Protein AF-A0A2V9ML84-F1 (afdb_monomer_lite)

Radius of gyration: 33.61 Å; chains: 1; bounding box: 81×64×112 Å

Structure (mmCIF, N/CA/C/O backbone):
data_AF-A0A2V9ML84-F1
#
_entry.id   AF-A0A2V9ML84-F1
#
loop_
_atom_site.group_PDB
_atom_site.id
_atom_site.type_symbol
_atom_site.label_atom_id
_atom_site.label_alt_id
_atom_site.label_comp_id
_atom_site.label_asym_id
_atom_site.label_entity_id
_atom_site.label_seq_id
_atom_site.pdbx_PDB_ins_code
_atom_site.Cartn_x
_atom_site.Cartn_y
_atom_site.Cartn_z
_atom_site.occupancy
_atom_site.B_iso_or_equiv
_atom_site.auth_seq_id
_atom_site.auth_comp_id
_atom_site.auth_asym_id
_atom_site.auth_atom_id
_atom_site.pdbx_PDB_model_num
ATOM 1 N N . THR A 1 1 ? -11.517 -6.283 -28.301 1.00 30.34 1 THR A N 1
ATOM 2 C CA . THR A 1 1 ? -10.298 -6.257 -29.131 1.00 30.34 1 THR A CA 1
ATOM 3 C C . THR A 1 1 ? -9.675 -4.890 -28.953 1.00 30.34 1 THR A C 1
ATOM 5 O O . THR A 1 1 ? -10.214 -3.922 -29.475 1.00 30.34 1 THR A O 1
ATOM 8 N N . TYR A 1 2 ? -8.682 -4.777 -28.068 1.00 29.80 2 TYR A N 1
ATOM 9 C CA . TYR A 1 2 ? -8.034 -3.501 -27.743 1.00 29.80 2 TYR A CA 1
ATOM 10 C C . TYR A 1 2 ? -7.167 -3.037 -28.924 1.00 29.80 2 TYR A C 1
ATOM 12 O O . TYR A 1 2 ? -6.628 -3.889 -29.634 1.00 29.80 2 TYR A O 1
ATOM 20 N N . PRO A 1 3 ? -7.033 -1.723 -29.178 1.00 35.72 3 PRO A N 1
ATOM 21 C CA . PRO A 1 3 ? -6.070 -1.245 -30.157 1.00 35.72 3 PRO A CA 1
ATOM 22 C C . PRO A 1 3 ? -4.668 -1.616 -29.661 1.00 35.72 3 PRO A C 1
ATOM 24 O O . PRO A 1 3 ? -4.335 -1.372 -28.505 1.00 35.72 3 PRO A O 1
ATOM 27 N N . MET A 1 4 ? -3.886 -2.261 -30.526 1.00 38.97 4 MET A N 1
ATOM 28 C CA . MET A 1 4 ? -2.551 -2.760 -30.205 1.00 38.97 4 MET A CA 1
ATOM 29 C C . MET A 1 4 ? -1.671 -1.642 -29.625 1.00 38.97 4 MET A C 1
ATOM 31 O O . MET A 1 4 ? -1.635 -0.532 -30.165 1.00 38.97 4 MET A O 1
ATOM 35 N N . PHE A 1 5 ? -0.955 -1.957 -28.541 1.00 45.69 5 PHE A N 1
ATOM 36 C CA . PHE A 1 5 ? -0.001 -1.083 -27.838 1.00 45.69 5 PHE A CA 1
ATOM 37 C C . PHE A 1 5 ? 1.077 -0.470 -28.758 1.00 45.69 5 PHE A C 1
ATOM 39 O O . PHE A 1 5 ? 1.697 0.534 -28.405 1.00 45.69 5 PHE A O 1
ATOM 46 N N . GLU A 1 6 ? 1.239 -1.011 -29.969 1.00 38.91 6 GLU A N 1
ATOM 47 C CA . GLU A 1 6 ? 2.136 -0.548 -31.035 1.00 38.91 6 GLU A CA 1
ATOM 48 C C . GLU A 1 6 ? 1.935 0.918 -31.472 1.00 38.91 6 GLU A C 1
ATOM 50 O O . GLU A 1 6 ? 2.795 1.477 -32.147 1.00 38.91 6 GLU A O 1
ATOM 55 N N . ARG A 1 7 ? 0.832 1.585 -31.099 1.00 42.84 7 ARG A N 1
ATOM 56 C CA . ARG A 1 7 ? 0.545 2.971 -31.528 1.00 42.84 7 ARG A CA 1
ATOM 57 C C . ARG A 1 7 ? 1.028 4.079 -30.588 1.00 42.84 7 ARG A C 1
ATOM 59 O O . ARG A 1 7 ? 0.815 5.246 -30.904 1.00 42.84 7 ARG A O 1
ATOM 66 N N . PHE A 1 8 ? 1.663 3.745 -29.466 1.00 48.00 8 PHE A N 1
ATOM 67 C CA . PHE A 1 8 ? 2.042 4.734 -28.445 1.00 48.00 8 PHE A CA 1
ATOM 68 C C . PHE A 1 8 ? 3.547 4.973 -28.306 1.00 48.00 8 PHE A C 1
ATOM 70 O O . PHE A 1 8 ? 3.962 5.697 -27.407 1.00 48.00 8 PHE A O 1
ATOM 77 N N . ALA A 1 9 ? 4.379 4.409 -29.184 1.00 47.16 9 ALA A N 1
ATOM 78 C CA . ALA A 1 9 ? 5.765 4.856 -29.284 1.00 47.16 9 ALA A CA 1
ATOM 79 C C . ALA A 1 9 ? 5.762 6.311 -29.794 1.00 47.16 9 ALA A C 1
ATOM 81 O O . ALA A 1 9 ? 5.221 6.564 -30.876 1.00 47.16 9 ALA A O 1
ATOM 82 N N . PRO A 1 10 ? 6.300 7.292 -29.049 1.00 49.97 10 PRO A N 1
ATOM 83 C CA . PRO A 1 10 ? 6.310 8.660 -29.532 1.00 49.97 10 PRO A CA 1
ATOM 84 C C . PRO A 1 10 ? 7.158 8.761 -30.800 1.00 49.97 10 PRO A C 1
ATOM 86 O O . PRO A 1 10 ? 8.192 8.116 -30.955 1.00 49.97 10 PRO A O 1
ATOM 89 N N . VAL A 1 11 ? 6.733 9.652 -31.692 1.00 49.91 11 VAL A N 1
ATOM 90 C CA . VAL A 1 11 ? 7.352 9.959 -32.994 1.00 49.91 11 VAL A CA 1
ATOM 91 C C . VAL A 1 11 ? 8.789 10.520 -32.853 1.00 49.91 11 VAL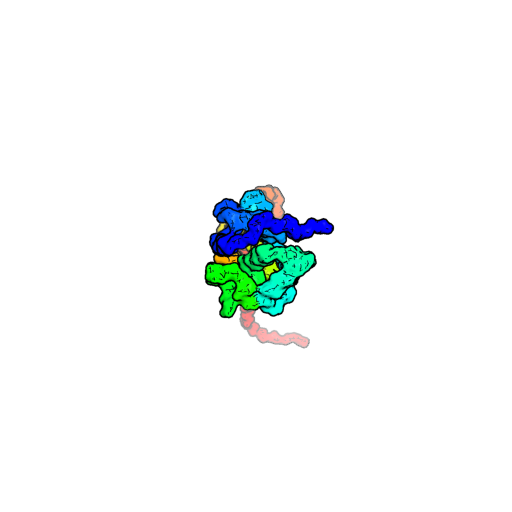 A C 1
ATOM 93 O O . VAL A 1 11 ? 9.468 10.775 -33.842 1.00 49.91 11 VAL A O 1
ATOM 96 N N . HIS A 1 12 ? 9.283 10.703 -31.624 1.00 49.03 12 HIS A N 1
ATOM 97 C CA . HIS A 1 12 ? 10.491 11.459 -31.278 1.00 49.03 12 HIS A CA 1
ATOM 98 C C . HIS A 1 12 ? 11.773 10.625 -31.109 1.00 49.03 12 HIS A C 1
ATOM 100 O O . HIS A 1 12 ? 12.813 11.187 -30.767 1.00 49.03 12 HIS A O 1
ATOM 106 N N . GLY A 1 13 ? 11.739 9.319 -31.386 1.00 63.47 13 GLY A N 1
ATOM 107 C CA . GLY A 1 13 ? 12.895 8.443 -31.170 1.00 63.47 13 GLY A CA 1
ATOM 108 C C . GLY A 1 13 ? 13.114 8.104 -29.687 1.00 63.47 13 GLY A C 1
ATOM 109 O O . GLY A 1 13 ? 12.258 8.420 -28.858 1.00 63.47 13 GLY A O 1
ATOM 110 N N . PRO A 1 14 ? 14.222 7.419 -29.348 1.00 78.00 14 PRO A N 1
ATOM 111 C CA . PRO A 1 14 ? 14.455 6.932 -27.994 1.00 78.00 14 PRO A CA 1
ATOM 112 C C . PRO A 1 14 ? 14.643 8.081 -26.999 1.00 78.00 14 PRO A C 1
ATOM 114 O O . PRO A 1 14 ? 15.299 9.081 -27.308 1.00 78.00 14 PRO A O 1
ATOM 117 N N . LEU A 1 15 ? 14.115 7.924 -25.786 1.00 84.44 15 LEU A N 1
ATOM 118 C CA . LEU A 1 15 ? 14.289 8.900 -24.714 1.00 84.44 15 LEU A CA 1
ATOM 119 C C . LEU A 1 15 ? 15.776 9.090 -24.371 1.00 84.44 15 LEU A C 1
ATOM 121 O O . LEU A 1 15 ? 16.531 8.116 -24.245 1.00 84.44 15 LEU A O 1
ATOM 125 N N . PRO A 1 16 ? 16.224 10.342 -24.164 1.00 87.56 16 PRO A N 1
ATOM 126 C CA . PRO A 1 16 ? 17.583 10.601 -23.723 1.00 87.56 16 PRO A CA 1
ATOM 127 C C . PRO A 1 16 ? 17.781 10.113 -22.284 1.00 87.56 16 PRO A C 1
ATOM 129 O O . PRO A 1 16 ? 16.860 10.126 -21.470 1.00 87.56 16 PRO A O 1
ATOM 132 N N . ARG A 1 17 ? 19.027 9.767 -21.930 1.00 86.25 17 ARG A N 1
ATOM 133 C CA . ARG A 1 17 ? 19.391 9.318 -20.568 1.00 86.25 17 ARG A CA 1
ATOM 134 C C . ARG A 1 17 ? 18.948 10.287 -19.471 1.00 86.25 17 ARG A C 1
ATOM 136 O O . ARG A 1 17 ? 18.575 9.861 -18.386 1.00 86.25 17 ARG A O 1
ATOM 143 N N . GLU A 1 18 ? 18.984 11.578 -19.778 1.00 87.38 18 GLU A N 1
ATOM 144 C CA . GLU A 1 18 ? 18.578 12.639 -18.862 1.00 87.38 18 GLU A CA 1
ATOM 145 C C . GLU A 1 18 ? 17.092 12.565 -18.486 1.00 87.38 18 GLU A C 1
ATOM 147 O O . GLU A 1 18 ? 16.742 12.852 -17.346 1.00 87.38 18 GLU A O 1
ATOM 152 N N . ALA A 1 19 ? 16.224 12.096 -19.389 1.00 89.06 19 ALA A N 1
ATOM 153 C CA . ALA A 1 19 ? 14.804 11.937 -19.092 1.00 89.06 19 ALA A CA 1
ATOM 154 C C . ALA A 1 19 ? 14.574 10.892 -17.987 1.00 89.06 19 ALA A C 1
ATOM 156 O O . ALA A 1 19 ? 13.802 11.129 -17.061 1.00 89.06 19 ALA A O 1
ATOM 157 N N . TYR A 1 20 ? 15.297 9.767 -18.039 1.00 89.56 20 TYR A N 1
ATOM 158 C CA . TYR A 1 20 ? 15.235 8.724 -17.011 1.00 89.56 20 TYR A CA 1
ATOM 159 C C . TYR A 1 20 ? 15.794 9.191 -15.668 1.00 89.56 20 TYR A C 1
ATOM 161 O O . TYR A 1 20 ? 15.218 8.882 -14.626 1.00 89.56 20 TYR A O 1
ATOM 169 N N . ARG A 1 21 ? 16.888 9.964 -15.688 1.00 88.25 21 ARG A N 1
ATOM 170 C CA . ARG A 1 21 ? 17.473 10.546 -14.475 1.00 88.25 21 ARG A CA 1
ATOM 171 C C . ARG A 1 21 ? 16.500 11.507 -13.798 1.00 88.25 21 ARG A C 1
ATOM 173 O O . ARG A 1 21 ? 16.210 11.321 -12.623 1.00 88.25 21 ARG A O 1
ATOM 180 N N . GLN A 1 22 ? 15.952 12.474 -14.539 1.00 88.75 22 GLN A N 1
ATOM 181 C CA . GLN A 1 22 ? 14.978 13.427 -13.995 1.00 88.75 22 GLN A CA 1
ATOM 182 C C . GLN A 1 22 ? 13.723 12.728 -13.480 1.00 88.75 22 GLN A C 1
ATOM 184 O O . GLN A 1 22 ? 13.190 13.113 -12.445 1.00 88.75 22 GLN A O 1
ATOM 189 N N . PHE A 1 23 ? 13.275 11.676 -14.167 1.00 90.19 23 PHE A N 1
ATOM 190 C CA . PHE A 1 23 ? 12.159 10.864 -13.702 1.00 90.19 23 PHE A CA 1
ATOM 191 C C . PHE A 1 23 ? 12.450 10.195 -12.355 1.00 90.19 23 PHE A C 1
ATOM 193 O O . PHE A 1 23 ? 11.644 10.315 -11.438 1.00 90.19 23 PHE A O 1
ATOM 200 N N . MET A 1 24 ? 13.607 9.545 -12.209 1.00 90.12 24 MET A N 1
ATOM 201 C CA . MET A 1 24 ? 14.005 8.900 -10.952 1.00 90.12 24 MET A CA 1
ATOM 202 C C . MET A 1 24 ? 14.222 9.898 -9.816 1.00 90.12 24 MET A C 1
ATOM 204 O O . MET A 1 24 ? 13.758 9.656 -8.703 1.00 90.12 24 MET A O 1
ATOM 208 N N . GLN A 1 25 ? 14.879 11.022 -10.100 1.00 87.75 25 GLN A N 1
ATOM 209 C CA . GLN A 1 25 ? 15.112 12.078 -9.122 1.00 87.75 25 GLN A CA 1
ATOM 210 C C . GLN A 1 25 ? 13.782 12.656 -8.621 1.00 87.75 25 GLN A C 1
ATOM 212 O O . GLN A 1 25 ? 13.511 12.653 -7.422 1.00 87.75 25 GLN A O 1
ATOM 217 N N . PHE A 1 26 ? 12.903 13.061 -9.541 1.00 87.00 26 PHE A N 1
ATOM 218 C CA . PHE A 1 26 ? 11.617 13.657 -9.188 1.00 87.00 26 PHE A CA 1
ATOM 219 C C . PHE A 1 26 ? 10.685 12.662 -8.479 1.00 87.00 26 PHE A C 1
ATOM 221 O O . PHE A 1 26 ? 9.942 13.039 -7.576 1.00 87.00 26 PHE A O 1
ATOM 228 N N . ALA A 1 27 ? 10.750 11.376 -8.841 1.00 83.75 27 ALA A N 1
ATOM 229 C CA . ALA A 1 27 ? 10.027 10.315 -8.145 1.00 83.75 27 ALA A CA 1
ATOM 230 C C . ALA A 1 27 ? 10.505 10.092 -6.702 1.00 83.75 27 ALA A C 1
ATOM 232 O O . ALA A 1 27 ? 9.706 9.703 -5.852 1.00 83.75 27 ALA A O 1
ATOM 233 N N . GLY A 1 28 ? 11.799 10.292 -6.434 1.00 70.69 28 GLY A N 1
ATOM 234 C CA . GLY A 1 28 ? 12.367 10.205 -5.088 1.00 70.69 28 GLY A CA 1
ATOM 235 C C . GLY A 1 28 ? 12.025 11.413 -4.213 1.00 70.69 28 GLY A C 1
ATOM 236 O O . GLY A 1 28 ? 11.926 11.277 -2.997 1.00 70.69 28 GLY A O 1
ATOM 237 N N . GLU A 1 29 ? 11.819 12.578 -4.831 1.00 67.06 29 GLU A N 1
ATOM 238 C CA . GLU A 1 29 ? 11.577 13.855 -4.150 1.00 67.06 29 GLU A CA 1
ATOM 239 C C . GLU A 1 29 ? 10.082 14.178 -3.949 1.00 67.06 29 GLU A C 1
ATOM 241 O O . GLU A 1 29 ? 9.749 14.985 -3.079 1.00 67.06 29 GLU A O 1
ATOM 246 N N . GLY A 1 30 ? 9.153 13.565 -4.699 1.00 64.56 30 GLY A N 1
ATOM 247 C CA . GLY A 1 30 ? 7.734 13.897 -4.549 1.00 64.56 30 GLY A CA 1
ATOM 248 C C . GLY A 1 30 ? 6.729 13.158 -5.437 1.00 64.56 30 GLY A C 1
ATOM 249 O O . GLY A 1 30 ? 6.944 12.053 -5.931 1.00 64.56 30 GLY A O 1
ATOM 250 N N . ASN A 1 31 ? 5.552 13.776 -5.592 1.00 69.44 31 ASN A N 1
ATOM 251 C CA . ASN A 1 31 ? 4.442 13.237 -6.376 1.00 69.44 31 ASN A CA 1
ATOM 252 C C . ASN A 1 31 ? 4.701 13.428 -7.881 1.00 69.44 31 ASN A C 1
ATOM 254 O O . ASN A 1 31 ? 4.630 14.551 -8.382 1.00 69.44 31 ASN A O 1
ATOM 258 N N . LEU A 1 32 ? 4.905 12.320 -8.607 1.00 74.81 32 LEU A N 1
ATOM 259 C CA . LEU A 1 32 ? 5.049 12.263 -10.074 1.00 74.81 32 LEU A CA 1
ATOM 260 C C . LEU A 1 32 ? 3.934 12.995 -10.851 1.00 74.81 32 LEU A C 1
ATOM 262 O O . LEU A 1 32 ? 4.108 13.320 -12.023 1.00 74.81 32 LEU A O 1
ATOM 266 N N . GLY A 1 33 ? 2.790 13.252 -10.211 1.00 68.00 33 GLY A N 1
ATOM 267 C CA . GLY A 1 33 ? 1.664 13.999 -10.762 1.00 68.00 33 GLY A CA 1
ATOM 268 C C . GLY A 1 33 ? 1.698 15.518 -10.623 1.00 68.00 33 GLY A C 1
ATOM 269 O O . GLY A 1 33 ? 0.713 16.149 -11.002 1.00 68.00 33 GLY A O 1
ATOM 270 N N . SER A 1 34 ? 2.756 16.099 -10.052 1.00 76.81 34 SER A N 1
ATOM 271 C CA . SER A 1 34 ? 2.825 17.538 -9.777 1.00 76.81 34 SER A CA 1
ATOM 272 C C . SER A 1 34 ? 2.851 18.391 -11.053 1.00 76.81 34 SER A C 1
ATOM 274 O O . SER A 1 34 ? 3.561 18.092 -12.014 1.00 76.81 34 SER A O 1
ATOM 276 N N . ALA A 1 35 ? 2.136 19.520 -11.034 1.00 72.50 35 ALA A N 1
ATOM 277 C CA . ALA A 1 35 ? 2.173 20.520 -12.105 1.00 72.50 35 ALA A CA 1
ATOM 278 C C . ALA A 1 35 ? 3.565 21.167 -12.273 1.00 72.50 35 ALA A C 1
ATOM 280 O O . ALA A 1 35 ? 3.906 21.633 -13.364 1.00 72.50 35 ALA A O 1
ATOM 281 N N . GLU A 1 36 ? 4.385 21.153 -11.219 1.00 81.62 36 GLU A N 1
ATOM 282 C CA . GLU A 1 36 ? 5.758 21.678 -11.202 1.00 81.62 36 GLU A CA 1
ATOM 283 C C . GLU A 1 36 ? 6.789 20.673 -11.738 1.00 81.62 36 GLU A C 1
ATOM 285 O O . GLU A 1 36 ? 7.979 20.972 -11.779 1.00 81.62 36 GLU A O 1
ATOM 290 N N . ALA A 1 37 ? 6.349 19.489 -12.179 1.00 83.31 37 ALA A N 1
ATOM 291 C CA . ALA A 1 37 ? 7.249 18.472 -12.698 1.00 83.31 37 ALA A CA 1
ATOM 292 C C . ALA A 1 37 ? 8.061 18.979 -13.913 1.00 83.31 37 ALA A C 1
ATOM 294 O O . ALA A 1 37 ? 7.515 19.719 -14.749 1.00 83.31 37 ALA A O 1
ATOM 295 N N . PRO A 1 38 ? 9.333 18.553 -14.050 1.00 86.19 38 PRO A N 1
ATOM 296 C CA . PRO A 1 38 ? 10.149 18.840 -15.225 1.00 86.19 38 PRO A CA 1
ATOM 297 C C . PRO A 1 38 ? 9.479 18.387 -16.527 1.00 86.19 38 PRO A C 1
ATOM 299 O O . PRO A 1 38 ? 8.700 17.429 -16.543 1.00 86.19 38 PRO A O 1
ATOM 302 N N . ASP A 1 39 ? 9.828 19.027 -17.644 1.00 86.56 39 ASP A N 1
ATOM 303 C CA . ASP A 1 39 ? 9.214 18.743 -18.949 1.00 86.56 39 ASP A CA 1
ATOM 304 C C . ASP A 1 39 ? 9.374 17.278 -19.372 1.00 86.56 39 ASP A C 1
ATOM 306 O O . ASP A 1 39 ? 8.428 16.680 -19.887 1.00 86.56 39 ASP A O 1
ATOM 310 N N . PHE A 1 40 ? 10.526 16.656 -19.090 1.00 87.88 40 PHE A N 1
ATOM 311 C CA . PHE A 1 40 ? 10.715 15.229 -19.360 1.00 87.88 40 PHE A CA 1
ATOM 312 C C . PHE A 1 40 ? 9.799 14.340 -18.522 1.00 87.88 40 PHE A C 1
ATOM 314 O O . PHE A 1 40 ? 9.297 13.345 -19.037 1.00 87.88 40 PHE A O 1
ATOM 321 N N . VAL A 1 41 ? 9.532 14.698 -17.265 1.00 88.62 41 VAL A N 1
ATOM 322 C CA . VAL A 1 41 ? 8.613 13.941 -16.405 1.00 88.62 41 VAL A CA 1
ATOM 323 C C . VAL A 1 41 ? 7.187 14.051 -16.942 1.00 88.62 41 VAL A C 1
ATOM 325 O O . VAL A 1 41 ? 6.514 13.036 -17.094 1.00 88.62 41 VAL A O 1
ATOM 328 N N . LYS A 1 42 ? 6.751 15.255 -17.334 1.00 86.19 42 LYS A N 1
ATOM 329 C CA . LYS A 1 42 ? 5.440 15.474 -17.972 1.00 86.19 42 LYS A CA 1
ATOM 330 C C . LYS A 1 42 ? 5.301 14.693 -19.279 1.00 86.19 42 LYS A C 1
ATOM 332 O O . LYS A 1 42 ? 4.284 14.035 -19.493 1.00 86.19 42 LYS A O 1
ATOM 337 N N . LEU A 1 43 ? 6.337 14.719 -20.120 1.00 87.06 43 LEU A N 1
ATOM 338 C CA . LEU A 1 43 ? 6.398 13.943 -21.357 1.00 87.06 43 LEU A CA 1
ATOM 339 C C . LEU A 1 43 ? 6.293 12.440 -21.076 1.00 87.06 43 LEU A C 1
ATOM 341 O O . LEU A 1 43 ? 5.520 11.755 -21.737 1.00 87.06 43 LEU A O 1
ATOM 345 N N . ILE A 1 44 ? 7.040 11.924 -20.097 1.00 89.38 44 ILE A N 1
ATOM 346 C CA . ILE A 1 44 ? 6.993 10.514 -19.693 1.00 89.38 44 ILE A CA 1
ATOM 347 C C . ILE A 1 44 ? 5.583 10.132 -19.222 1.00 89.38 44 ILE A C 1
ATOM 349 O O . ILE A 1 44 ? 5.042 9.113 -19.659 1.00 89.38 44 ILE A O 1
ATOM 353 N N . CYS A 1 45 ? 4.956 10.958 -18.384 1.00 87.75 45 CYS A N 1
ATOM 354 C CA . CYS A 1 45 ? 3.599 10.721 -17.899 1.00 87.75 45 CYS A CA 1
ATOM 355 C C . CYS A 1 45 ? 2.579 10.646 -19.049 1.00 87.75 45 CYS A C 1
ATOM 357 O O . CYS A 1 45 ? 1.823 9.678 -19.121 1.00 87.75 45 CYS A O 1
ATOM 359 N N . GLU A 1 46 ? 2.580 11.621 -19.964 1.00 85.88 46 GLU A N 1
ATOM 360 C CA . GLU A 1 46 ? 1.605 11.718 -21.065 1.00 85.88 46 GLU A CA 1
ATOM 361 C C . GLU A 1 46 ? 1.871 10.741 -22.217 1.00 85.88 46 GLU A C 1
ATOM 363 O O . GLU A 1 46 ? 0.940 10.120 -22.723 1.00 85.88 46 GLU A O 1
ATOM 368 N N . ALA A 1 47 ? 3.126 10.576 -22.637 1.00 84.19 47 ALA A N 1
ATOM 369 C CA . ALA A 1 47 ? 3.462 9.782 -23.819 1.00 84.19 47 ALA A CA 1
ATOM 370 C C . ALA A 1 47 ? 3.684 8.293 -23.517 1.00 84.19 47 ALA A C 1
ATOM 372 O O . ALA A 1 47 ? 3.592 7.478 -24.431 1.00 84.19 47 ALA A O 1
ATOM 373 N N . TYR A 1 48 ? 3.967 7.925 -22.262 1.00 87.56 48 TYR A N 1
ATOM 374 C CA . TYR A 1 48 ? 4.314 6.548 -21.904 1.00 87.56 48 TYR A CA 1
ATOM 375 C C . TYR A 1 48 ? 3.427 5.981 -20.799 1.00 87.56 48 TYR A C 1
ATOM 377 O O . TYR A 1 48 ? 2.739 4.987 -21.023 1.00 87.56 48 TYR A O 1
ATOM 385 N N . LEU A 1 49 ? 3.414 6.587 -19.609 1.00 89.25 49 LEU A N 1
ATOM 386 C CA . LEU A 1 49 ? 2.768 5.970 -18.442 1.00 89.25 49 LEU A CA 1
ATOM 387 C C . LEU A 1 49 ? 1.239 5.951 -18.544 1.00 89.25 49 LEU A C 1
ATOM 389 O O . LEU A 1 49 ? 0.616 4.965 -18.144 1.00 89.25 49 LEU A O 1
ATOM 393 N N . LEU A 1 50 ? 0.636 7.009 -19.096 1.00 86.69 50 LEU A N 1
ATOM 394 C CA . LEU A 1 50 ? -0.800 7.070 -19.366 1.00 86.69 50 LEU A CA 1
ATOM 395 C C . LEU A 1 50 ? -1.228 6.050 -20.434 1.00 86.69 50 LEU A C 1
ATOM 397 O O . LEU A 1 50 ? -2.109 5.242 -20.135 1.00 86.69 50 LEU A O 1
ATOM 401 N N . PRO A 1 51 ? -0.604 6.004 -21.629 1.00 84.75 51 PRO A N 1
ATOM 402 C CA . PRO A 1 51 ? -0.895 4.970 -22.617 1.00 84.75 51 PRO A CA 1
ATOM 403 C C . PRO A 1 51 ? -0.681 3.548 -22.113 1.00 84.75 51 PRO A C 1
ATOM 405 O O . PRO A 1 51 ? -1.450 2.655 -22.459 1.00 84.75 51 PRO A O 1
ATOM 408 N N . MET A 1 52 ? 0.334 3.340 -21.268 1.00 86.25 52 MET A N 1
ATOM 409 C CA . MET A 1 52 ? 0.584 2.038 -20.662 1.00 86.25 52 MET A CA 1
ATOM 410 C C . MET A 1 52 ? -0.400 1.670 -19.550 1.00 86.25 52 MET A C 1
ATOM 412 O O . MET A 1 52 ? -0.334 0.547 -19.075 1.00 86.25 52 MET A O 1
ATOM 416 N N . GLY A 1 53 ? -1.290 2.572 -19.120 1.00 86.00 53 GLY A N 1
ATOM 417 C CA . GLY A 1 53 ? -2.250 2.314 -18.040 1.00 86.00 53 GLY A CA 1
ATOM 418 C C . GLY A 1 53 ? -1.646 2.310 -16.629 1.00 86.00 53 GLY A C 1
ATOM 419 O O . GLY A 1 53 ? -2.328 1.964 -15.661 1.00 86.00 53 GLY A O 1
ATOM 420 N N . LEU A 1 54 ? -0.385 2.728 -16.487 1.00 87.19 54 LEU A N 1
ATOM 421 C CA . LEU A 1 54 ? 0.327 2.799 -15.205 1.00 87.19 54 LEU A CA 1
ATOM 422 C C . LEU A 1 54 ? -0.055 4.046 -14.396 1.00 87.19 54 LEU A C 1
ATOM 424 O O . LEU A 1 54 ? 0.085 4.069 -13.170 1.00 87.19 54 LEU A O 1
ATOM 428 N N . MET A 1 55 ? -0.585 5.067 -15.069 1.00 87.50 55 MET A N 1
ATOM 429 C CA . MET A 1 55 ? -1.129 6.277 -14.458 1.00 87.50 55 MET A CA 1
ATOM 430 C C . MET A 1 55 ? -2.537 6.574 -14.971 1.00 87.50 55 MET A C 1
ATOM 432 O O . MET A 1 55 ? -2.984 6.041 -15.984 1.00 87.50 55 MET A O 1
ATOM 436 N N . GLN A 1 56 ? -3.242 7.445 -14.256 1.00 85.88 56 GLN A N 1
ATOM 437 C CA . GLN A 1 56 ? -4.540 7.979 -14.647 1.00 85.88 56 GLN A CA 1
ATOM 438 C C . GLN A 1 56 ? -4.539 9.495 -14.496 1.00 85.88 56 GLN A C 1
ATOM 440 O O . GLN A 1 56 ? -4.067 10.032 -13.493 1.00 85.88 56 GLN A O 1
ATOM 445 N N . ARG A 1 57 ? -5.114 10.188 -15.479 1.00 82.56 57 ARG A N 1
ATOM 446 C CA . ARG A 1 57 ? -5.282 11.638 -15.428 1.00 82.56 57 ARG A CA 1
ATOM 447 C C . ARG A 1 57 ? -6.506 11.988 -14.586 1.00 82.56 57 ARG A C 1
ATOM 449 O O . ARG A 1 57 ? -7.609 11.520 -14.869 1.00 82.56 57 ARG A O 1
ATOM 456 N N . ARG A 1 58 ? -6.327 12.831 -13.569 1.00 80.00 58 ARG A N 1
ATOM 457 C CA . ARG A 1 58 ? -7.412 13.433 -12.783 1.00 80.00 58 ARG A CA 1
ATOM 458 C C . ARG A 1 58 ? -7.318 14.951 -12.872 1.00 80.00 58 ARG A C 1
ATOM 460 O O . ARG A 1 58 ? -6.681 15.604 -12.056 1.00 80.00 58 ARG A O 1
ATOM 467 N N . GLY A 1 59 ? -7.961 15.513 -13.894 1.00 77.88 59 GLY A N 1
ATOM 468 C CA . GLY A 1 59 ? -7.886 16.947 -14.173 1.00 77.88 59 GLY A CA 1
ATOM 469 C C . GLY A 1 59 ? -6.484 17.357 -14.628 1.00 77.88 59 GLY A C 1
ATOM 470 O O . GLY A 1 59 ? -6.031 16.922 -15.693 1.00 77.88 59 GLY A O 1
ATOM 471 N N . SER A 1 60 ? -5.828 18.206 -13.835 1.00 71.31 60 SER A N 1
ATOM 472 C CA . SER A 1 60 ? -4.456 18.687 -14.054 1.00 71.31 60 SER A CA 1
ATOM 473 C C . SER A 1 60 ? -3.376 17.808 -13.423 1.00 71.31 60 SER A C 1
ATOM 475 O O . SER A 1 60 ? -2.201 18.055 -13.663 1.00 71.31 60 SER A O 1
ATOM 477 N N . GLU A 1 61 ? -3.754 16.808 -12.625 1.00 74.44 61 GLU A N 1
ATOM 478 C CA . GLU A 1 61 ? -2.816 15.936 -11.918 1.00 74.44 61 GLU A CA 1
ATOM 479 C C . GLU A 1 61 ? -2.791 14.529 -12.522 1.00 74.44 61 GLU A C 1
ATOM 481 O O . GLU A 1 61 ? -3.793 14.031 -13.057 1.00 74.44 61 GLU A O 1
ATOM 486 N N . TYR A 1 62 ? -1.649 13.858 -12.382 1.00 80.31 62 TYR A N 1
ATOM 487 C CA . TYR A 1 62 ? -1.507 12.437 -12.696 1.00 80.31 62 TYR A CA 1
ATOM 488 C C . TYR A 1 62 ? -1.446 11.625 -11.409 1.00 80.31 62 TYR A C 1
ATOM 490 O O . TYR A 1 62 ? -0.664 11.912 -10.510 1.00 80.31 62 TYR A O 1
ATOM 498 N N . LEU A 1 63 ? -2.246 10.570 -11.323 1.00 81.12 63 LEU A N 1
ATOM 499 C CA . LEU A 1 63 ? -2.184 9.636 -10.207 1.00 81.12 63 LEU A CA 1
ATOM 500 C C . LEU A 1 63 ? -1.631 8.310 -10.697 1.00 81.12 63 LEU A C 1
ATOM 502 O O . LEU A 1 63 ? -2.118 7.757 -11.685 1.00 81.12 63 LEU A O 1
ATOM 506 N N . VAL A 1 64 ? -0.640 7.780 -9.984 1.00 80.44 64 VAL A N 1
ATOM 507 C CA . VAL A 1 64 ? -0.201 6.401 -10.199 1.00 80.44 64 VAL A CA 1
ATOM 508 C C . VAL A 1 64 ? -1.371 5.469 -9.909 1.00 80.44 64 VAL A C 1
ATOM 510 O O . VAL A 1 64 ? -2.136 5.676 -8.959 1.00 80.44 64 VAL A O 1
ATOM 513 N N . SER A 1 65 ? -1.542 4.453 -10.754 1.00 77.00 65 SER A N 1
ATOM 514 C CA . SER A 1 65 ? -2.610 3.482 -10.575 1.00 77.00 65 SER A CA 1
ATOM 515 C C . SER A 1 65 ? -2.482 2.822 -9.206 1.00 77.00 65 SER A C 1
ATOM 517 O O . SER A 1 65 ? -1.518 2.127 -8.908 1.00 77.00 65 SER A O 1
ATOM 519 N N . SER A 1 66 ? -3.500 2.989 -8.366 1.00 68.56 66 SER A N 1
ATOM 520 C CA . SER A 1 66 ? -3.542 2.327 -7.058 1.00 68.56 66 SER A CA 1
ATOM 521 C C . SER A 1 66 ? -3.729 0.812 -7.160 1.00 68.56 66 SER A C 1
ATOM 523 O O . SER A 1 66 ? -3.737 0.161 -6.119 1.00 68.56 66 SER A O 1
ATOM 525 N N . ARG A 1 67 ? -3.916 0.259 -8.375 1.00 74.62 67 ARG A N 1
ATOM 526 C CA . ARG A 1 67 ? -4.209 -1.153 -8.686 1.00 74.62 67 ARG A CA 1
ATOM 527 C C . ARG A 1 67 ? -3.198 -1.799 -9.636 1.00 74.62 67 ARG A C 1
ATOM 529 O O . ARG A 1 67 ? -3.585 -2.507 -10.562 1.00 74.62 67 ARG A O 1
ATOM 536 N N . LEU A 1 68 ? -1.908 -1.553 -9.412 1.00 79.00 68 LEU A N 1
ATOM 537 C CA . LEU A 1 68 ? -0.838 -2.159 -10.215 1.00 79.00 68 LEU A CA 1
ATOM 538 C C . LEU A 1 68 ? -0.805 -3.691 -10.130 1.00 79.00 68 LEU A C 1
ATOM 540 O O . LEU A 1 68 ? -0.480 -4.339 -11.111 1.00 79.00 68 LEU A O 1
ATOM 544 N N . ASP A 1 69 ? -1.240 -4.281 -9.018 1.00 75.00 69 ASP A N 1
ATOM 545 C CA . ASP A 1 69 ? -1.449 -5.730 -8.847 1.00 75.00 69 ASP A CA 1
ATOM 546 C C . ASP A 1 69 ? -2.429 -6.343 -9.861 1.00 75.00 69 ASP A C 1
ATOM 548 O O . ASP A 1 69 ? -2.362 -7.528 -10.182 1.00 75.00 69 ASP A O 1
ATOM 552 N N . GLN A 1 70 ? -3.365 -5.539 -10.361 1.00 81.56 70 GLN A N 1
ATOM 553 C CA . GLN A 1 70 ? -4.365 -5.962 -11.343 1.00 81.56 70 GLN A CA 1
ATOM 554 C C . GLN A 1 70 ? -3.960 -5.604 -12.773 1.00 81.56 70 GLN A C 1
ATOM 556 O O . GLN A 1 70 ? -4.702 -5.882 -13.711 1.00 81.56 70 GLN A O 1
ATOM 561 N N . HIS A 1 71 ? -2.811 -4.952 -12.941 1.00 86.50 71 HIS A N 1
ATOM 562 C CA . HIS A 1 71 ? -2.346 -4.496 -14.233 1.00 86.50 71 HIS A CA 1
ATOM 563 C C . HIS A 1 71 ? -1.774 -5.666 -15.035 1.00 86.50 71 HIS A C 1
ATOM 565 O O . HIS A 1 71 ? -0.920 -6.400 -14.542 1.00 86.50 71 HIS A O 1
ATOM 571 N N . GLU A 1 72 ? -2.192 -5.804 -16.291 1.00 85.94 72 GLU A N 1
ATOM 572 C CA . GLU A 1 72 ? -1.827 -6.933 -17.157 1.00 85.94 72 GLU A CA 1
ATOM 573 C C . GLU A 1 72 ? -0.306 -7.125 -17.264 1.00 85.94 72 GLU A C 1
ATOM 575 O O . GLU A 1 72 ? 0.203 -8.211 -16.999 1.00 85.94 72 GLU A O 1
ATOM 580 N N . LEU A 1 73 ? 0.437 -6.048 -17.553 1.00 85.94 73 LEU A N 1
ATOM 581 C CA . LEU A 1 73 ? 1.903 -6.101 -17.647 1.00 85.94 73 LEU A CA 1
ATOM 582 C C . LEU A 1 73 ? 2.576 -6.509 -16.329 1.00 85.94 73 LEU A C 1
ATOM 584 O O . LEU A 1 73 ? 3.648 -7.104 -16.343 1.00 85.94 73 LEU A O 1
ATOM 588 N N . VAL A 1 74 ? 1.960 -6.199 -15.186 1.00 84.62 74 VAL A N 1
ATOM 589 C CA . VAL A 1 74 ? 2.510 -6.555 -13.873 1.00 84.62 74 VAL A CA 1
ATOM 590 C C . VAL A 1 74 ? 2.230 -8.021 -13.578 1.00 84.62 74 VAL A C 1
ATOM 592 O O . VAL A 1 74 ? 3.152 -8.740 -13.212 1.00 84.62 74 VAL A O 1
ATOM 595 N N . GLN A 1 75 ? 1.002 -8.484 -13.826 1.00 85.69 75 GLN A N 1
ATOM 596 C CA . GLN A 1 75 ? 0.619 -9.892 -13.679 1.00 85.69 75 GLN A CA 1
ATOM 597 C C . GLN A 1 75 ? 1.427 -10.820 -14.586 1.00 85.69 75 GLN A C 1
ATOM 599 O O . GLN A 1 75 ? 1.718 -11.949 -14.204 1.00 85.69 75 GLN A O 1
ATOM 604 N N . LEU A 1 76 ? 1.817 -10.339 -15.765 1.00 85.56 76 LEU A N 1
ATOM 605 C CA . LEU A 1 76 ? 2.729 -11.048 -16.653 1.00 85.56 76 LEU A CA 1
ATOM 606 C C . LEU A 1 76 ? 4.137 -11.177 -16.058 1.00 85.56 76 LEU A C 1
ATOM 608 O O . LEU A 1 76 ? 4.778 -12.217 -16.197 1.00 85.56 76 LEU A O 1
ATOM 612 N N . LEU A 1 77 ? 4.636 -10.116 -15.421 1.00 86.62 77 LEU A N 1
ATOM 613 C CA . LEU A 1 77 ? 5.977 -10.099 -14.848 1.00 86.62 77 LEU A CA 1
ATOM 614 C C . LEU A 1 77 ? 6.075 -10.925 -13.567 1.00 86.62 77 LEU A C 1
ATOM 616 O O . LEU A 1 77 ? 7.115 -11.538 -13.348 1.00 86.62 77 LEU A O 1
ATOM 620 N N . THR A 1 78 ? 5.027 -10.972 -12.740 1.00 83.88 78 THR A N 1
ATOM 621 C CA . THR A 1 78 ? 5.070 -11.615 -11.415 1.00 83.88 78 THR A CA 1
ATOM 622 C C . THR A 1 78 ? 5.656 -13.036 -11.434 1.00 83.88 78 THR A C 1
ATOM 624 O O . THR A 1 78 ? 6.633 -13.253 -10.721 1.00 83.88 78 THR A O 1
ATOM 627 N N . PRO A 1 79 ? 5.194 -13.979 -12.285 1.00 86.62 79 PRO A N 1
ATOM 628 C CA . PRO A 1 79 ? 5.745 -15.338 -12.311 1.00 86.62 79 PRO A CA 1
ATOM 629 C C . PRO A 1 79 ? 7.208 -15.385 -12.763 1.00 86.62 79 PRO A C 1
ATOM 631 O O . PRO A 1 79 ? 7.961 -16.282 -12.400 1.00 86.62 79 PRO A O 1
ATOM 634 N N . LEU A 1 80 ? 7.619 -14.429 -13.599 1.00 88.88 80 LEU A N 1
ATOM 635 C CA . LEU A 1 80 ? 8.985 -14.339 -14.095 1.00 88.88 80 LEU A CA 1
ATOM 636 C C . LEU A 1 80 ? 9.913 -13.825 -12.979 1.00 88.88 80 LEU A C 1
ATOM 638 O O . LEU A 1 80 ? 11.020 -14.340 -12.824 1.00 88.88 80 LEU A O 1
ATOM 642 N N . LEU A 1 81 ? 9.443 -12.867 -12.172 1.00 87.94 81 LEU A N 1
ATOM 643 C CA . LEU A 1 81 ? 10.179 -12.277 -11.049 1.00 87.94 81 LEU A CA 1
ATOM 644 C C . LEU A 1 81 ? 10.509 -13.283 -9.938 1.00 87.94 81 LEU A C 1
ATOM 646 O O . LEU A 1 81 ? 11.569 -13.149 -9.328 1.00 87.94 81 LEU A O 1
ATOM 650 N N . ASP A 1 82 ? 9.689 -14.318 -9.731 1.00 85.00 82 ASP A N 1
ATOM 651 C CA . ASP A 1 82 ? 9.945 -15.396 -8.755 1.00 85.00 82 ASP A CA 1
ATOM 652 C C . ASP A 1 82 ? 11.266 -16.149 -9.012 1.00 85.00 82 ASP A C 1
ATOM 654 O O . ASP A 1 82 ? 11.817 -16.799 -8.124 1.00 85.00 82 ASP A O 1
ATOM 658 N N . HIS A 1 83 ? 11.804 -16.052 -10.230 1.00 90.44 83 HIS A N 1
ATOM 659 C CA . HIS A 1 83 ? 13.065 -16.677 -10.630 1.00 90.44 83 HIS A CA 1
ATOM 660 C C . HIS A 1 83 ? 14.261 -15.719 -10.639 1.00 90.44 83 HIS A C 1
ATOM 662 O O . HIS A 1 83 ? 15.314 -16.081 -11.163 1.00 90.44 83 HIS A O 1
ATOM 668 N N . HIS A 1 84 ? 14.102 -14.511 -10.093 1.00 91.00 84 HIS A N 1
ATOM 669 C CA . HIS A 1 84 ? 15.141 -13.477 -10.016 1.00 91.00 84 HIS A CA 1
ATOM 670 C C . HIS A 1 84 ? 15.860 -13.263 -11.366 1.00 91.00 84 HIS A C 1
ATOM 672 O O . HIS A 1 84 ? 17.069 -13.476 -11.492 1.00 91.00 84 HIS A O 1
ATOM 678 N N . PRO A 1 85 ? 15.113 -12.924 -12.430 1.00 94.56 85 PRO A N 1
ATOM 679 C CA . PRO A 1 85 ? 15.626 -12.883 -13.793 1.00 94.56 85 PRO A CA 1
ATOM 680 C C . PRO A 1 85 ? 16.676 -11.793 -13.981 1.00 94.56 85 PRO A C 1
ATOM 682 O O . PRO A 1 85 ? 16.620 -10.737 -13.352 1.00 94.56 85 PRO A O 1
ATOM 685 N N . SER A 1 86 ? 17.559 -11.975 -14.963 1.00 94.81 86 SER A N 1
ATOM 686 C CA . SER A 1 86 ? 18.349 -10.852 -15.459 1.00 94.81 86 SER A CA 1
ATOM 687 C C . SER A 1 86 ? 17.449 -9.833 -16.177 1.00 94.81 86 SER A C 1
ATOM 689 O O . SER A 1 86 ? 16.493 -10.229 -16.859 1.00 94.81 86 SER A O 1
ATOM 691 N N . PRO A 1 87 ? 17.765 -8.526 -16.111 1.00 94.12 87 PRO A N 1
ATOM 692 C CA . PRO A 1 87 ? 17.031 -7.493 -16.840 1.00 94.12 87 PRO A CA 1
ATOM 693 C C . PRO A 1 87 ? 16.890 -7.810 -18.332 1.00 94.12 87 PRO A C 1
ATOM 695 O O . PRO A 1 87 ? 15.816 -7.650 -18.900 1.00 94.12 87 PRO A O 1
ATOM 698 N N . ARG A 1 88 ? 17.936 -8.357 -18.964 1.00 94.44 88 ARG A N 1
ATOM 699 C CA . ARG A 1 88 ? 17.904 -8.754 -20.379 1.00 94.44 88 ARG A CA 1
ATOM 700 C C . ARG A 1 88 ? 16.767 -9.730 -20.696 1.00 94.44 88 ARG A C 1
ATOM 702 O O . ARG A 1 88 ? 16.059 -9.527 -21.677 1.00 94.44 88 ARG A O 1
ATOM 709 N N . ARG A 1 89 ? 16.560 -10.746 -19.854 1.00 93.50 89 ARG A N 1
ATOM 710 C CA . ARG A 1 89 ? 15.494 -11.741 -20.045 1.00 93.50 89 ARG A CA 1
ATOM 711 C C . ARG A 1 89 ? 14.105 -11.111 -19.937 1.00 93.50 89 ARG A C 1
ATOM 713 O O . ARG A 1 89 ? 13.202 -11.495 -20.672 1.00 93.50 89 ARG A O 1
ATOM 720 N N . VAL A 1 90 ? 13.946 -10.132 -19.047 1.00 92.94 90 VAL A N 1
ATOM 721 C CA . VAL A 1 90 ? 12.695 -9.372 -18.910 1.00 92.94 90 VAL A CA 1
ATOM 722 C C . VAL A 1 90 ? 12.423 -8.529 -20.154 1.00 92.94 90 VAL A C 1
ATOM 724 O O . VAL A 1 90 ? 11.305 -8.545 -20.664 1.00 92.94 90 VAL A O 1
ATOM 727 N N . TYR A 1 91 ? 13.445 -7.855 -20.688 1.00 93.38 91 TYR A N 1
ATOM 728 C CA . TYR A 1 91 ? 13.315 -7.089 -21.929 1.00 93.38 91 TYR A CA 1
ATOM 729 C C . TYR A 1 91 ? 12.947 -7.984 -23.114 1.00 93.38 91 TYR A C 1
ATOM 731 O O . TYR A 1 91 ? 12.021 -7.663 -23.848 1.00 93.38 91 TYR A O 1
ATOM 739 N N . GLU A 1 92 ? 13.624 -9.122 -23.280 1.00 92.44 92 GLU A N 1
ATOM 740 C CA . GLU A 1 92 ? 13.327 -10.086 -24.348 1.00 92.44 92 GLU A CA 1
ATOM 741 C C . GLU A 1 92 ? 11.891 -10.628 -24.245 1.00 92.44 92 GLU A C 1
ATOM 743 O O . GLU A 1 92 ? 11.210 -10.766 -25.260 1.00 92.44 92 GLU A O 1
ATOM 748 N N . HIS A 1 93 ? 11.403 -10.884 -23.027 1.00 90.94 93 HIS A N 1
ATOM 749 C CA . HIS A 1 93 ? 10.041 -11.366 -22.804 1.00 90.94 93 HIS A CA 1
ATOM 750 C C . HIS A 1 93 ? 8.975 -10.313 -23.144 1.00 90.94 93 HIS A C 1
ATOM 752 O O . HIS A 1 93 ? 8.004 -10.623 -23.830 1.00 90.94 93 HIS A O 1
ATOM 758 N N . LEU A 1 94 ? 9.164 -9.066 -22.704 1.00 90.19 94 LEU A N 1
ATOM 759 C CA . LEU A 1 94 ? 8.216 -7.971 -22.944 1.00 90.19 94 LEU A CA 1
ATOM 760 C C . LEU A 1 94 ? 8.258 -7.427 -24.381 1.00 90.19 94 LEU A C 1
ATOM 762 O O . LEU A 1 94 ? 7.254 -6.918 -24.877 1.00 90.19 94 LEU A O 1
ATOM 766 N N . ALA A 1 95 ? 9.399 -7.547 -25.061 1.00 89.25 95 ALA A N 1
ATOM 767 C CA . ALA A 1 95 ? 9.543 -7.183 -26.469 1.00 89.25 95 ALA A CA 1
ATOM 768 C C . ALA A 1 95 ? 8.985 -8.252 -27.425 1.00 89.25 95 ALA A C 1
ATOM 770 O O . ALA A 1 95 ? 8.887 -8.009 -28.629 1.00 89.25 95 ALA A O 1
ATOM 771 N N . ALA A 1 96 ? 8.635 -9.443 -26.922 1.00 86.44 96 ALA A N 1
ATOM 772 C CA . ALA A 1 96 ? 8.078 -10.507 -27.746 1.00 86.44 96 ALA A CA 1
ATOM 773 C C . ALA A 1 96 ? 6.776 -10.047 -28.437 1.00 86.44 96 ALA A C 1
ATOM 775 O O . ALA A 1 96 ? 6.026 -9.266 -27.847 1.00 86.44 96 ALA A O 1
ATOM 776 N N . PRO A 1 97 ? 6.444 -10.563 -29.639 1.00 75.69 97 PRO A N 1
ATOM 777 C CA . PRO A 1 97 ? 5.349 -10.049 -30.478 1.00 75.69 97 PRO A CA 1
ATOM 778 C C . PRO A 1 97 ? 3.963 -10.006 -29.827 1.00 75.69 97 PRO A C 1
ATOM 780 O O . PRO A 1 97 ? 3.079 -9.313 -30.312 1.00 75.69 97 PRO A O 1
ATOM 783 N N . VAL A 1 98 ? 3.760 -10.758 -28.743 1.00 75.38 98 VAL A N 1
ATOM 784 C CA . VAL A 1 98 ? 2.511 -10.742 -27.972 1.00 75.38 98 VAL A CA 1
ATOM 785 C C . VAL A 1 98 ? 2.257 -9.364 -27.350 1.00 75.38 98 VAL A C 1
ATOM 787 O O . VAL A 1 98 ? 1.119 -8.910 -27.339 1.00 75.38 98 VAL A O 1
ATOM 790 N N . TYR A 1 99 ? 3.310 -8.694 -26.874 1.00 75.81 99 TYR A N 1
ATOM 791 C CA . TYR A 1 99 ? 3.223 -7.376 -26.236 1.00 75.81 99 TYR A CA 1
ATOM 792 C C . TYR A 1 99 ? 3.893 -6.282 -27.065 1.00 75.81 99 TYR A C 1
ATOM 794 O O . TYR A 1 99 ? 3.412 -5.151 -27.083 1.00 75.81 99 TYR A O 1
ATOM 802 N N . GLY A 1 100 ? 4.985 -6.620 -27.759 1.00 83.69 100 GLY A N 1
ATOM 803 C CA . GLY A 1 100 ? 5.669 -5.730 -28.694 1.00 83.69 100 GLY A CA 1
ATOM 804 C C . GLY A 1 100 ? 6.164 -4.432 -28.056 1.00 83.69 100 GLY A C 1
ATOM 805 O O . GLY A 1 100 ? 6.234 -3.414 -28.743 1.00 83.69 100 GLY A O 1
ATOM 806 N N . LEU A 1 101 ? 6.469 -4.437 -26.750 1.00 87.69 101 LEU A N 1
ATOM 807 C CA . LEU A 1 101 ? 6.891 -3.220 -26.063 1.00 87.69 101 LEU A CA 1
ATOM 808 C C . LEU A 1 101 ? 8.268 -2.777 -26.557 1.00 87.69 101 LEU A C 1
ATOM 810 O O . LEU A 1 101 ? 9.203 -3.575 -26.665 1.00 87.69 101 LEU A O 1
ATOM 814 N N . VAL A 1 102 ? 8.406 -1.478 -26.815 1.00 88.25 102 VAL A N 1
ATOM 815 C CA . VAL A 1 102 ? 9.698 -0.888 -27.180 1.00 88.25 102 VAL A CA 1
ATOM 816 C C . VAL A 1 102 ? 10.583 -0.704 -25.937 1.00 88.25 102 VAL A C 1
ATOM 818 O O . VAL A 1 102 ? 10.060 -0.615 -24.822 1.00 88.25 102 VAL A O 1
ATOM 821 N N . PRO A 1 103 ? 11.919 -0.603 -26.087 1.00 89.38 103 PRO A N 1
ATOM 822 C CA . PRO A 1 103 ? 12.838 -0.521 -24.950 1.00 89.38 103 PRO A CA 1
ATOM 823 C C . PRO A 1 103 ? 12.480 0.551 -23.916 1.00 89.38 103 PRO A C 1
ATOM 825 O O . PRO A 1 103 ? 12.532 0.265 -22.726 1.00 89.38 103 PRO A O 1
ATOM 828 N N . ASP A 1 104 ? 12.056 1.740 -24.347 1.00 89.06 104 ASP A N 1
ATOM 829 C CA . ASP A 1 104 ? 11.693 2.836 -23.440 1.00 89.06 104 ASP A CA 1
ATOM 830 C C . ASP A 1 104 ? 10.440 2.523 -22.610 1.00 89.06 104 ASP A C 1
ATOM 832 O O . ASP A 1 104 ? 10.388 2.829 -21.421 1.00 89.06 104 ASP A O 1
ATOM 836 N N . GLN A 1 105 ? 9.447 1.852 -23.202 1.00 89.44 105 GLN A N 1
ATOM 837 C CA . GLN A 1 105 ? 8.247 1.405 -22.487 1.00 89.44 105 GLN A CA 1
ATOM 838 C C . GLN A 1 105 ? 8.606 0.374 -21.417 1.00 89.44 105 GLN A C 1
ATOM 840 O O . GLN A 1 105 ? 8.164 0.485 -20.275 1.00 89.44 105 GLN A O 1
ATOM 845 N N . ILE A 1 106 ? 9.456 -0.595 -21.768 1.00 91.75 106 ILE A N 1
ATOM 846 C CA . ILE A 1 106 ? 9.946 -1.608 -20.828 1.00 91.75 106 ILE A CA 1
ATOM 847 C C . ILE A 1 106 ? 10.728 -0.937 -19.699 1.00 91.75 106 ILE A C 1
ATOM 849 O O . ILE A 1 106 ? 10.505 -1.222 -18.524 1.00 91.75 106 ILE A O 1
ATOM 853 N N . HIS A 1 107 ? 11.620 -0.015 -20.048 1.00 91.81 107 HIS A N 1
ATOM 854 C CA . HIS A 1 107 ? 12.437 0.712 -19.093 1.00 91.81 107 HIS A CA 1
ATOM 855 C C . HIS A 1 107 ? 11.575 1.492 -18.099 1.00 91.81 107 HIS A C 1
ATOM 857 O O . HIS A 1 107 ? 11.728 1.328 -16.892 1.00 91.81 107 HIS A O 1
ATOM 863 N N . LEU A 1 108 ? 10.620 2.284 -18.591 1.00 92.00 108 LEU A N 1
ATOM 864 C CA . LEU A 1 108 ? 9.722 3.081 -17.756 1.00 92.00 108 LEU A CA 1
ATOM 865 C C . LEU A 1 108 ? 8.760 2.228 -16.931 1.00 92.00 108 LEU A C 1
ATOM 867 O O . LEU A 1 108 ? 8.464 2.600 -15.797 1.00 92.00 108 LEU A O 1
ATOM 871 N N . LEU A 1 109 ? 8.308 1.080 -17.445 1.00 92.06 109 LEU A N 1
ATOM 872 C CA . LEU A 1 109 ? 7.549 0.107 -16.660 1.00 92.06 109 LEU A CA 1
ATOM 873 C C . LEU A 1 109 ? 8.374 -0.364 -15.459 1.00 92.06 109 LEU A C 1
ATOM 875 O O . LEU A 1 109 ? 7.906 -0.277 -14.326 1.00 92.06 109 LEU A O 1
ATOM 879 N N . LEU A 1 110 ? 9.613 -0.808 -15.690 1.00 93.25 110 LEU A N 1
ATOM 880 C CA . LEU A 1 110 ? 10.495 -1.274 -14.621 1.00 93.25 110 LEU A CA 1
ATOM 881 C C . LEU A 1 110 ? 10.818 -0.162 -13.620 1.00 93.25 110 LEU A C 1
ATOM 883 O O . LEU A 1 110 ? 10.733 -0.398 -12.419 1.00 93.25 110 LEU A O 1
ATOM 887 N N . LEU A 1 111 ? 11.121 1.056 -14.080 1.00 92.44 111 LEU A N 1
ATOM 888 C CA . LEU A 1 111 ? 11.354 2.188 -13.179 1.00 92.44 111 LEU A CA 1
ATOM 889 C C . LEU A 1 111 ? 10.099 2.543 -12.376 1.00 92.44 111 LEU A C 1
ATOM 891 O O . LEU A 1 111 ? 10.197 2.801 -11.183 1.00 92.44 111 LEU A O 1
ATOM 895 N N . THR A 1 112 ? 8.912 2.493 -12.982 1.00 90.62 112 THR A N 1
ATOM 896 C CA . THR A 1 112 ? 7.651 2.738 -12.268 1.00 90.62 112 THR A CA 1
ATOM 897 C C . THR A 1 112 ? 7.427 1.687 -11.184 1.00 90.62 112 THR A C 1
ATOM 899 O O . THR A 1 112 ? 7.129 2.040 -10.045 1.00 90.62 112 THR A O 1
ATOM 902 N N . LEU A 1 113 ? 7.621 0.403 -11.495 1.00 90.12 113 LEU A N 1
ATOM 903 C CA . LEU A 1 113 ? 7.513 -0.674 -10.508 1.00 90.12 113 LEU A CA 1
ATOM 904 C C . LEU A 1 113 ? 8.564 -0.539 -9.405 1.00 90.12 113 LEU A C 1
ATOM 906 O O . LEU A 1 113 ? 8.238 -0.719 -8.232 1.00 90.12 113 LEU A O 1
ATOM 910 N N . LEU A 1 114 ? 9.791 -0.155 -9.766 1.00 90.50 114 LEU A N 1
ATOM 911 C CA . LEU A 1 114 ? 10.856 0.137 -8.817 1.00 90.50 114 LEU A CA 1
ATOM 912 C C . LEU A 1 114 ? 10.449 1.283 -7.893 1.00 90.50 114 LEU A C 1
ATOM 914 O O . LEU A 1 114 ? 10.555 1.120 -6.689 1.00 90.50 114 LEU A O 1
ATOM 918 N N . ILE A 1 115 ? 9.948 2.407 -8.407 1.00 87.50 115 ILE A N 1
ATOM 919 C CA . ILE A 1 115 ? 9.507 3.566 -7.610 1.00 87.50 115 ILE A CA 1
ATOM 920 C C . ILE A 1 115 ? 8.371 3.177 -6.659 1.00 87.50 115 ILE A C 1
ATOM 922 O O . ILE A 1 115 ? 8.391 3.524 -5.480 1.00 87.50 115 ILE A O 1
ATOM 926 N N . GLN A 1 116 ? 7.395 2.404 -7.142 1.00 84.06 116 GLN A N 1
ATOM 927 C CA . GLN A 1 116 ? 6.289 1.925 -6.307 1.00 84.06 116 GLN A CA 1
ATOM 928 C C . GLN A 1 116 ? 6.731 0.894 -5.261 1.00 84.06 116 GLN A C 1
ATOM 930 O O . GLN A 1 116 ? 6.038 0.688 -4.257 1.00 84.06 116 GLN A O 1
ATOM 935 N N . GLY A 1 117 ? 7.919 0.322 -5.456 1.00 84.81 117 GLY A N 1
ATOM 936 C CA . GLY A 1 117 ? 8.529 -0.677 -4.599 1.00 84.81 117 GLY A CA 1
ATOM 937 C C . GLY A 1 117 ? 8.117 -2.097 -4.924 1.00 84.81 117 GLY A C 1
ATOM 938 O O . GLY A 1 117 ? 8.472 -2.961 -4.152 1.00 84.81 117 GLY A O 1
ATOM 939 N N . GLU A 1 118 ? 7.419 -2.358 -6.029 1.00 87.12 118 GLU A N 1
ATOM 940 C CA . GLU A 1 118 ? 7.011 -3.718 -6.420 1.00 87.12 118 GLU A CA 1
ATOM 941 C C . GLU A 1 118 ? 8.191 -4.607 -6.808 1.00 87.12 118 GLU A C 1
ATOM 943 O O . GLU A 1 118 ? 8.120 -5.827 -6.672 1.00 87.12 118 GLU A O 1
ATOM 948 N N . ILE A 1 119 ? 9.270 -3.997 -7.298 1.00 91.31 119 ILE A N 1
ATOM 949 C CA . ILE A 1 119 ? 10.506 -4.683 -7.664 1.00 91.31 119 ILE A CA 1
ATOM 950 C C . ILE A 1 119 ? 11.707 -3.940 -7.097 1.00 91.31 119 ILE A C 1
ATOM 952 O O . ILE A 1 119 ? 11.629 -2.747 -6.797 1.00 91.31 119 ILE A O 1
ATOM 956 N N . ASP A 1 120 ? 12.832 -4.638 -7.037 1.00 91.31 120 ASP A N 1
ATOM 957 C CA . ASP A 1 120 ? 14.152 -4.036 -6.940 1.00 91.31 120 ASP A CA 1
ATOM 958 C C . ASP A 1 120 ? 15.045 -4.529 -8.087 1.00 91.31 120 ASP A C 1
ATOM 960 O O . ASP A 1 120 ? 14.871 -5.632 -8.610 1.00 91.31 120 ASP A O 1
ATOM 964 N N . ILE A 1 121 ? 15.986 -3.693 -8.515 1.00 93.38 121 ILE A N 1
ATOM 965 C CA . ILE A 1 121 ? 16.901 -3.977 -9.625 1.00 93.38 121 ILE A CA 1
ATOM 966 C C . ILE A 1 121 ? 18.314 -3.905 -9.061 1.00 93.38 121 ILE A C 1
ATOM 968 O O . ILE A 1 121 ? 18.756 -2.845 -8.622 1.00 93.38 121 ILE A O 1
ATOM 972 N N . LEU A 1 122 ? 19.014 -5.038 -9.045 1.00 93.56 122 LEU A N 1
ATOM 973 C CA . LEU A 1 122 ? 20.213 -5.227 -8.235 1.00 93.56 122 LEU A CA 1
ATOM 974 C C . LEU A 1 122 ? 21.470 -5.389 -9.081 1.00 93.56 122 LEU A C 1
ATOM 976 O O . LEU A 1 122 ? 21.498 -6.146 -10.053 1.00 93.56 122 LEU A O 1
ATOM 980 N N . LYS A 1 123 ? 22.538 -4.713 -8.657 1.00 92.94 123 LYS A N 1
ATOM 981 C CA . LYS A 1 123 ? 23.894 -4.912 -9.168 1.00 92.94 123 LYS A CA 1
ATOM 982 C C . LYS A 1 123 ? 24.856 -5.111 -8.015 1.00 92.94 123 LYS A C 1
ATOM 984 O O . LYS A 1 123 ? 25.007 -4.220 -7.183 1.00 92.94 123 LYS A O 1
ATOM 989 N N . ALA A 1 124 ? 25.490 -6.279 -7.953 1.00 88.12 124 ALA A N 1
ATOM 990 C CA . ALA A 1 124 ? 26.337 -6.685 -6.833 1.00 88.12 124 ALA A CA 1
ATOM 991 C C . ALA A 1 124 ? 25.672 -6.428 -5.458 1.00 88.12 124 ALA A C 1
ATOM 993 O O . ALA A 1 124 ? 26.320 -5.978 -4.515 1.00 88.12 124 ALA A O 1
ATOM 994 N N . GLY A 1 125 ? 24.355 -6.656 -5.369 1.00 85.69 125 GLY A N 1
ATOM 995 C CA . GLY A 1 125 ? 23.551 -6.442 -4.160 1.00 85.69 125 GLY A CA 1
ATOM 996 C C . GLY A 1 125 ? 23.121 -4.996 -3.877 1.00 85.69 125 GLY A C 1
ATOM 997 O O . GLY A 1 125 ? 22.389 -4.784 -2.919 1.00 85.69 125 GLY A O 1
ATOM 998 N N . LYS A 1 126 ? 23.527 -4.012 -4.689 1.00 88.44 126 LYS A N 1
ATOM 999 C CA . LYS A 1 126 ? 23.094 -2.611 -4.555 1.00 88.44 126 LYS A CA 1
ATOM 1000 C C . LYS A 1 126 ? 21.888 -2.316 -5.438 1.00 88.44 126 LYS A C 1
ATOM 1002 O O . LYS A 1 126 ? 21.869 -2.729 -6.602 1.00 88.44 126 LYS A O 1
ATOM 1007 N N . SER A 1 127 ? 20.923 -1.573 -4.899 1.00 89.50 127 SER A N 1
ATOM 1008 C CA . SER A 1 127 ? 19.719 -1.170 -5.628 1.00 89.50 127 SER A CA 1
ATOM 1009 C C . SER A 1 127 ? 20.033 -0.133 -6.709 1.00 89.50 127 SER A C 1
ATOM 1011 O O . SER A 1 127 ? 20.888 0.747 -6.555 1.00 89.50 127 SER A O 1
ATOM 1013 N N . PHE A 1 128 ? 19.283 -0.193 -7.808 1.00 90.81 128 PHE A N 1
ATOM 1014 C CA . PHE A 1 128 ? 19.253 0.839 -8.840 1.00 90.81 128 PHE A CA 1
ATOM 1015 C C . PHE A 1 128 ? 18.963 2.224 -8.255 1.00 90.81 128 PHE A C 1
ATOM 1017 O O . PHE A 1 128 ? 19.571 3.204 -8.676 1.00 90.81 128 PHE A O 1
ATOM 1024 N N . ARG A 1 129 ? 18.114 2.311 -7.223 1.00 88.31 129 ARG A N 1
ATOM 1025 C CA . ARG A 1 129 ? 17.763 3.582 -6.566 1.00 88.31 129 ARG A CA 1
ATOM 1026 C C . ARG A 1 129 ? 18.973 4.327 -6.000 1.00 88.31 129 ARG A C 1
ATOM 1028 O O . ARG A 1 129 ? 18.950 5.547 -5.928 1.00 88.31 129 ARG A O 1
ATOM 1035 N N . GLU A 1 130 ? 20.026 3.605 -5.628 1.00 86.44 130 GLU A N 1
ATOM 1036 C CA . GLU A 1 130 ? 21.251 4.174 -5.051 1.00 86.44 130 GLU A CA 1
ATOM 1037 C C . GLU A 1 130 ? 22.293 4.556 -6.108 1.00 86.44 130 GLU A C 1
ATOM 1039 O O . GLU A 1 130 ? 23.265 5.245 -5.812 1.00 86.44 130 GLU A O 1
ATOM 1044 N N . SER A 1 131 ? 22.149 4.046 -7.333 1.00 87.31 131 SER A N 1
ATOM 1045 C CA . SER A 1 131 ? 23.227 4.036 -8.326 1.00 87.31 131 SER A CA 1
ATOM 1046 C C . SER A 1 131 ? 22.819 4.550 -9.704 1.00 87.31 131 SER A C 1
ATOM 1048 O O . SER A 1 131 ? 23.677 4.621 -10.585 1.00 87.31 131 SER A O 1
ATOM 1050 N N . TYR A 1 132 ? 21.558 4.953 -9.888 1.00 86.31 132 TYR A N 1
ATOM 1051 C CA . TYR A 1 132 ? 21.012 5.365 -11.183 1.00 86.31 132 TYR A CA 1
ATOM 1052 C C . TYR A 1 132 ? 21.768 6.535 -11.828 1.00 86.31 132 TYR A C 1
ATOM 1054 O O . TYR A 1 132 ? 21.865 6.596 -13.052 1.00 86.31 132 TYR A O 1
ATOM 1062 N N . ASP A 1 133 ? 22.370 7.428 -11.038 1.00 83.56 133 ASP A N 1
ATOM 1063 C CA . ASP A 1 133 ? 23.170 8.534 -11.574 1.00 83.56 133 ASP A CA 1
ATOM 1064 C C . ASP A 1 133 ? 24.419 8.059 -12.322 1.00 83.56 133 ASP A C 1
ATOM 1066 O O . ASP A 1 133 ? 24.751 8.591 -13.389 1.00 83.56 133 ASP A O 1
ATOM 1070 N N . ALA A 1 134 ? 25.092 7.044 -11.772 1.00 84.62 134 ALA A N 1
ATOM 1071 C CA . ALA A 1 134 ? 26.303 6.453 -12.333 1.00 84.62 134 ALA A CA 1
ATOM 1072 C C . ALA A 1 134 ? 25.992 5.338 -13.343 1.00 84.62 134 ALA A C 1
ATOM 1074 O O . ALA A 1 134 ? 26.726 5.152 -14.316 1.00 84.62 134 ALA A O 1
ATOM 1075 N N . LEU A 1 135 ? 24.904 4.598 -13.122 1.00 83.88 135 LEU A N 1
ATOM 1076 C CA . LEU A 1 135 ? 24.489 3.460 -13.929 1.00 83.88 135 LEU A CA 1
ATOM 1077 C C . LEU A 1 135 ? 22.998 3.571 -14.301 1.00 83.88 135 LEU A C 1
ATOM 1079 O O . LEU A 1 135 ? 22.159 2.863 -13.755 1.00 83.88 135 LEU A O 1
ATOM 1083 N N . PRO A 1 136 ? 22.649 4.435 -15.270 1.00 81.81 136 PRO A N 1
ATOM 1084 C CA . PRO A 1 136 ? 21.254 4.772 -15.559 1.00 81.81 136 PRO A CA 1
ATOM 1085 C C . PRO A 1 136 ? 20.492 3.684 -16.323 1.00 81.81 136 PRO A C 1
ATOM 1087 O O . PRO A 1 136 ? 19.291 3.818 -16.525 1.00 81.81 136 PRO A O 1
ATOM 1090 N N . ASN A 1 137 ? 21.161 2.629 -16.807 1.00 85.50 137 ASN A N 1
ATOM 1091 C CA . ASN A 1 137 ? 20.517 1.592 -17.609 1.00 85.50 137 ASN A CA 1
ATOM 1092 C C . ASN A 1 137 ? 20.330 0.283 -16.811 1.00 85.50 137 ASN A C 1
ATOM 1094 O O . ASN A 1 137 ? 21.322 -0.408 -16.565 1.00 85.50 137 ASN A O 1
ATOM 1098 N N . PRO A 1 138 ? 19.083 -0.129 -16.498 1.00 86.69 138 PRO A N 1
ATOM 1099 C CA . PRO A 1 138 ? 18.749 -1.397 -15.860 1.00 86.69 138 PRO A CA 1
ATOM 1100 C C . PRO A 1 138 ? 19.337 -2.616 -16.565 1.00 86.69 138 PRO A C 1
ATOM 1102 O O . PRO A 1 138 ? 19.663 -3.585 -15.898 1.00 86.69 138 PRO A O 1
ATOM 1105 N N . LEU A 1 139 ? 19.552 -2.589 -17.887 1.00 90.31 139 LEU A N 1
ATOM 1106 C CA . LEU A 1 139 ? 20.183 -3.706 -18.608 1.00 90.31 139 LEU A CA 1
ATOM 1107 C C . LEU A 1 139 ? 21.613 -4.017 -18.141 1.00 90.31 139 LEU A C 1
ATOM 1109 O O . LEU A 1 139 ? 22.138 -5.083 -18.447 1.00 90.31 139 LEU A O 1
ATOM 1113 N N . GLN A 1 140 ? 22.253 -3.089 -17.428 1.00 89.62 140 GLN A N 1
ATOM 1114 C CA . GLN A 1 140 ? 23.605 -3.240 -16.891 1.00 89.62 140 GLN A CA 1
ATOM 1115 C C . GLN A 1 140 ? 23.630 -3.847 -15.479 1.00 89.62 140 GLN A C 1
ATOM 1117 O O . GLN A 1 140 ? 24.712 -3.928 -14.883 1.00 89.62 140 GLN A O 1
ATOM 1122 N N . TYR A 1 141 ? 22.462 -4.195 -14.937 1.00 93.50 141 TYR A N 1
ATOM 1123 C CA . TYR A 1 141 ? 22.273 -4.810 -13.628 1.00 93.50 141 TYR A CA 1
ATOM 1124 C C . TYR A 1 141 ? 22.177 -6.332 -13.763 1.00 93.50 141 TYR A C 1
ATOM 1126 O O . TYR A 1 141 ? 21.931 -6.862 -14.848 1.00 93.50 141 TYR A O 1
ATOM 1134 N N . ASP A 1 142 ? 22.390 -7.031 -12.653 1.00 93.44 142 ASP A N 1
ATOM 1135 C CA . ASP A 1 142 ? 22.556 -8.483 -12.649 1.00 93.44 142 ASP A CA 1
ATOM 1136 C C . ASP A 1 142 ? 21.199 -9.189 -12.633 1.00 93.44 142 ASP A C 1
ATOM 1138 O O . ASP A 1 142 ? 20.975 -10.140 -13.385 1.00 93.44 142 ASP A O 1
ATOM 1142 N N . GLN A 1 143 ? 20.279 -8.696 -11.799 1.00 95.12 143 GLN A N 1
ATOM 1143 C CA . GLN A 1 143 ? 18.981 -9.325 -11.572 1.00 95.12 143 GLN A CA 1
ATOM 1144 C C . GLN A 1 143 ? 17.896 -8.320 -11.180 1.00 95.12 143 GLN A C 1
ATOM 1146 O O . GLN A 1 143 ? 18.177 -7.246 -10.647 1.00 95.12 143 GLN A O 1
ATOM 1151 N N . ILE A 1 144 ? 16.648 -8.707 -11.416 1.00 94.12 144 ILE A N 1
ATOM 1152 C CA . ILE A 1 144 ? 15.445 -8.044 -10.918 1.00 94.12 144 ILE A CA 1
ATOM 1153 C C . ILE A 1 144 ? 14.807 -8.980 -9.900 1.00 94.12 144 ILE A C 1
ATOM 1155 O O . ILE A 1 144 ? 14.648 -10.167 -10.172 1.00 94.12 144 ILE A O 1
ATOM 1159 N N . VAL A 1 145 ? 14.451 -8.458 -8.733 1.00 91.31 145 VAL A N 1
ATOM 1160 C CA . VAL A 1 145 ? 13.829 -9.221 -7.646 1.00 91.31 145 VAL A CA 1
ATOM 1161 C C . VAL A 1 145 ? 12.490 -8.595 -7.256 1.00 91.31 145 VAL A C 1
ATOM 1163 O O . VAL A 1 145 ? 12.299 -7.394 -7.471 1.00 91.31 145 VAL A O 1
ATOM 1166 N N . PRO A 1 146 ? 11.552 -9.364 -6.679 1.00 87.12 146 PRO A N 1
ATOM 1167 C CA . PRO A 1 146 ? 10.373 -8.793 -6.041 1.00 87.12 146 PRO A CA 1
ATOM 1168 C C . PRO A 1 146 ? 10.777 -7.818 -4.932 1.00 87.12 146 PRO A C 1
ATOM 1170 O O . PRO A 1 146 ? 11.754 -8.039 -4.215 1.00 87.12 146 PRO A O 1
ATOM 1173 N N . GLY A 1 147 ? 10.021 -6.736 -4.781 1.00 83.00 147 GLY A N 1
ATOM 1174 C CA . GLY A 1 147 ? 10.261 -5.769 -3.723 1.00 83.00 147 GLY A CA 1
ATOM 1175 C C . GLY A 1 147 ? 10.038 -6.362 -2.332 1.00 83.00 147 GLY A C 1
ATOM 1176 O O . GLY A 1 147 ? 9.195 -7.238 -2.123 1.00 83.00 147 GLY A O 1
ATOM 1177 N N . SER A 1 148 ? 10.775 -5.851 -1.348 1.00 76.19 148 SER A N 1
ATOM 1178 C CA . SER A 1 148 ? 10.627 -6.241 0.054 1.00 76.19 148 SER A CA 1
ATOM 1179 C C . SER A 1 148 ? 9.547 -5.399 0.743 1.00 76.19 148 SER A C 1
ATOM 1181 O O . SER A 1 148 ? 9.764 -4.224 1.045 1.00 76.19 148 SER A O 1
ATOM 1183 N N . GLY A 1 149 ? 8.380 -6.000 0.977 1.00 82.56 149 GLY A N 1
ATOM 1184 C CA . GLY A 1 149 ? 7.281 -5.403 1.739 1.00 82.56 149 GLY A CA 1
ATOM 1185 C C . GLY A 1 149 ? 7.274 -5.845 3.204 1.00 82.56 149 GLY A C 1
ATOM 1186 O O . GLY A 1 149 ? 8.316 -6.026 3.833 1.00 82.56 149 GLY A O 1
ATOM 1187 N N . LEU A 1 150 ? 6.075 -6.046 3.748 1.00 85.25 150 LEU A N 1
ATOM 1188 C CA . LEU A 1 150 ? 5.878 -6.674 5.053 1.00 85.25 150 LEU A CA 1
ATOM 1189 C C . LEU A 1 150 ? 6.335 -8.140 5.044 1.00 85.25 150 LEU A C 1
ATOM 1191 O O . LEU A 1 150 ? 6.158 -8.856 4.058 1.00 85.25 150 LEU A O 1
ATOM 1195 N N . ASN A 1 151 ? 6.886 -8.605 6.166 1.00 88.31 151 ASN A N 1
ATOM 1196 C CA . ASN A 1 151 ? 7.232 -10.018 6.325 1.00 88.31 151 ASN A CA 1
ATOM 1197 C C . ASN A 1 151 ? 5.975 -10.897 6.502 1.00 88.31 151 ASN A C 1
ATOM 1199 O O . ASN A 1 151 ? 4.878 -10.401 6.752 1.00 88.31 151 ASN A O 1
ATOM 1203 N N . VAL A 1 152 ? 6.135 -12.222 6.416 1.00 88.44 152 VAL A N 1
ATOM 1204 C CA . VAL A 1 152 ? 5.014 -13.184 6.467 1.00 88.44 152 VAL A CA 1
ATOM 1205 C C . VAL A 1 152 ? 4.154 -13.035 7.731 1.00 88.44 152 VAL A C 1
ATOM 1207 O O . VAL A 1 152 ? 2.931 -13.143 7.655 1.00 88.44 152 VAL A O 1
ATOM 1210 N N . ASN A 1 153 ? 4.766 -12.750 8.883 1.00 91.44 153 ASN A N 1
ATOM 1211 C CA . ASN A 1 153 ? 4.032 -12.563 10.137 1.00 91.44 153 ASN A CA 1
ATOM 1212 C C . ASN A 1 153 ? 3.235 -11.253 10.116 1.00 91.44 153 ASN A C 1
ATOM 1214 O O . ASN A 1 153 ? 2.044 -11.256 10.404 1.00 91.44 153 ASN A O 1
ATOM 1218 N N . GLN A 1 154 ? 3.859 -10.161 9.671 1.00 93.44 154 GLN A N 1
ATOM 1219 C CA . GLN A 1 154 ? 3.210 -8.857 9.519 1.00 93.44 154 GLN A CA 1
ATOM 1220 C C . GLN A 1 154 ? 2.057 -8.898 8.505 1.00 93.44 154 GLN A C 1
ATOM 1222 O O . GLN A 1 154 ? 1.044 -8.234 8.703 1.00 93.44 154 GLN A O 1
ATOM 1227 N N . LEU A 1 155 ? 2.179 -9.691 7.434 1.00 92.44 155 LEU A N 1
ATOM 1228 C CA . LEU A 1 155 ? 1.097 -9.921 6.471 1.00 92.44 155 LEU A CA 1
ATOM 1229 C C . LEU A 1 155 ? -0.075 -10.681 7.091 1.00 92.44 155 LEU A C 1
ATOM 1231 O O . LEU A 1 155 ? -1.226 -10.328 6.846 1.00 92.44 155 LEU A O 1
ATOM 1235 N N . ARG A 1 156 ? 0.204 -11.694 7.919 1.00 93.81 156 ARG A N 1
ATOM 1236 C CA . ARG A 1 156 ? -0.837 -12.407 8.668 1.00 93.81 156 ARG A CA 1
ATOM 1237 C C . ARG A 1 156 ? -1.557 -11.466 9.635 1.00 93.81 156 ARG A C 1
ATOM 1239 O O . ARG A 1 156 ? -2.782 -11.484 9.688 1.00 93.81 156 ARG A O 1
ATOM 1246 N N . ASP A 1 157 ? -0.821 -10.615 10.343 1.00 95.69 157 ASP A N 1
ATOM 1247 C CA . ASP A 1 157 ? -1.413 -9.621 11.242 1.00 95.69 157 ASP A CA 1
ATOM 1248 C C . ASP A 1 157 ? -2.251 -8.583 10.479 1.00 95.69 157 ASP A C 1
ATOM 1250 O O . ASP A 1 157 ? -3.356 -8.245 10.907 1.00 95.69 157 ASP A O 1
ATOM 1254 N N . LEU A 1 158 ? -1.780 -8.120 9.314 1.00 95.69 158 LEU A N 1
ATOM 1255 C CA . LEU A 1 158 ? -2.548 -7.236 8.434 1.00 95.69 158 LEU A CA 1
ATOM 1256 C C . LEU A 1 158 ? -3.838 -7.904 7.952 1.00 95.69 158 LEU A C 1
ATOM 1258 O O . LEU A 1 158 ? -4.883 -7.259 7.943 1.00 95.69 158 LEU A O 1
ATOM 1262 N N . GLN A 1 159 ? -3.786 -9.188 7.594 1.00 96.31 159 GLN A N 1
ATOM 1263 C CA . GLN A 1 159 ? -4.970 -9.949 7.207 1.00 96.31 159 GLN A CA 1
ATOM 1264 C C . GLN A 1 159 ? -6.000 -10.007 8.343 1.00 96.31 159 GLN A C 1
ATOM 1266 O O . GLN A 1 159 ? -7.163 -9.687 8.108 1.00 96.31 159 GLN A O 1
ATOM 1271 N N . VAL A 1 160 ? -5.575 -10.333 9.570 1.00 96.69 160 VAL A N 1
ATOM 1272 C CA . VAL A 1 160 ? -6.456 -10.369 10.753 1.00 96.69 160 VAL A CA 1
ATOM 1273 C C . VAL A 1 160 ? -7.117 -9.011 10.995 1.00 96.69 160 VAL A C 1
ATOM 1275 O O . VAL A 1 160 ? -8.313 -8.940 11.272 1.00 96.69 160 VAL A O 1
ATOM 1278 N N . LEU A 1 161 ? -6.358 -7.921 10.866 1.00 96.44 161 LEU A N 1
ATOM 1279 C CA . LEU A 1 161 ? -6.894 -6.566 10.994 1.00 96.44 161 LEU A CA 1
ATOM 1280 C C . LEU A 1 161 ? -7.894 -6.250 9.878 1.00 96.44 161 LEU A C 1
ATOM 1282 O O . LEU A 1 161 ? -8.950 -5.685 10.148 1.00 96.44 161 LEU A O 1
ATOM 1286 N N . CYS A 1 162 ? -7.592 -6.620 8.633 1.00 96.50 162 CYS A N 1
ATOM 1287 C CA . CYS A 1 162 ? -8.512 -6.408 7.523 1.00 96.50 162 CYS A CA 1
ATOM 1288 C C . CYS A 1 162 ? -9.837 -7.148 7.739 1.00 96.50 162 CYS A C 1
ATOM 1290 O O . CYS A 1 162 ? -10.892 -6.532 7.632 1.00 96.50 162 CYS A O 1
ATOM 1292 N N . GLU A 1 163 ? -9.787 -8.427 8.106 1.00 96.00 163 GLU A N 1
ATOM 1293 C CA . GLU A 1 163 ? -10.978 -9.229 8.405 1.00 96.00 163 GLU A CA 1
ATOM 1294 C C . GLU A 1 163 ? -11.768 -8.645 9.587 1.00 96.00 163 GLU A C 1
ATOM 1296 O O . GLU A 1 163 ? -12.987 -8.508 9.512 1.00 96.00 163 GLU A O 1
ATOM 1301 N N . GLY A 1 164 ? -11.075 -8.223 10.648 1.00 93.69 164 GLY A N 1
ATOM 1302 C CA . GLY A 1 164 ? -11.686 -7.649 11.848 1.00 93.69 164 GLY A CA 1
ATOM 1303 C C . GLY A 1 164 ? -12.418 -6.321 11.637 1.00 93.69 164 GLY A C 1
ATOM 1304 O O . GLY A 1 164 ? -13.343 -6.009 12.384 1.00 93.69 164 GLY A O 1
ATOM 1305 N N . PHE A 1 165 ? -12.024 -5.544 10.626 1.00 94.00 165 PHE A N 1
ATOM 1306 C CA . PHE A 1 165 ? -12.614 -4.237 10.312 1.00 94.00 165 PHE A CA 1
ATOM 1307 C C . PHE A 1 165 ? -13.409 -4.224 8.997 1.00 94.00 165 PHE A C 1
ATOM 1309 O O . PHE A 1 165 ? -13.660 -3.148 8.453 1.00 94.00 165 PHE A O 1
ATOM 1316 N N . ASP A 1 166 ? -13.808 -5.400 8.497 1.00 93.62 166 ASP A N 1
ATOM 1317 C CA . ASP A 1 166 ? -14.587 -5.577 7.259 1.00 93.62 166 ASP A CA 1
ATOM 1318 C C . ASP A 1 166 ? -13.925 -4.931 6.023 1.00 93.62 166 ASP A C 1
ATOM 1320 O O . ASP A 1 166 ? -14.538 -4.281 5.172 1.00 93.62 166 ASP A O 1
ATOM 1324 N N . ILE A 1 167 ? -12.605 -5.080 5.940 1.00 94.50 167 ILE A N 1
ATOM 1325 C CA . ILE A 1 167 ? -11.777 -4.613 4.833 1.00 94.50 167 ILE A CA 1
ATOM 1326 C C . ILE A 1 167 ? -11.483 -5.802 3.921 1.00 94.50 167 ILE A C 1
ATOM 1328 O O . ILE A 1 167 ? -11.003 -6.847 4.359 1.00 94.50 167 ILE A O 1
ATOM 1332 N N . LYS A 1 168 ? -11.721 -5.635 2.615 1.00 90.81 168 LYS A N 1
ATOM 1333 C CA . LYS A 1 168 ? -11.501 -6.701 1.632 1.00 90.81 168 LYS A CA 1
ATOM 1334 C C . LYS A 1 168 ? -10.029 -7.129 1.589 1.00 90.81 168 LYS A C 1
ATOM 1336 O O . LYS A 1 168 ? -9.172 -6.367 1.140 1.00 90.81 168 LYS A O 1
ATOM 1341 N N . VAL A 1 169 ? -9.774 -8.385 1.951 1.00 90.69 169 VAL A N 1
ATOM 1342 C CA . VAL A 1 169 ? -8.453 -9.016 1.849 1.00 90.69 169 VAL A CA 1
ATOM 1343 C C . VAL A 1 169 ? -8.095 -9.238 0.369 1.00 90.69 169 VAL A C 1
ATOM 1345 O O . VAL A 1 169 ? -8.915 -9.768 -0.392 1.00 90.69 169 VAL A O 1
ATOM 1348 N N . PRO A 1 170 ? -6.904 -8.810 -0.085 1.00 85.19 170 PRO A N 1
ATOM 1349 C CA . PRO A 1 170 ? -6.448 -9.077 -1.443 1.00 85.19 170 PRO A CA 1
ATOM 1350 C C . PRO A 1 170 ? -6.099 -10.561 -1.624 1.00 85.19 170 PRO A C 1
ATOM 1352 O O . PRO A 1 170 ? -5.635 -11.222 -0.702 1.00 85.19 170 PRO A O 1
ATOM 1355 N N . SER A 1 171 ? -6.277 -11.086 -2.839 1.00 82.12 171 SER A N 1
ATOM 1356 C CA . SER A 1 171 ? -5.877 -12.462 -3.171 1.00 82.12 171 SER A CA 1
ATOM 1357 C C . SER A 1 171 ? -4.357 -12.644 -3.212 1.00 82.12 171 SER A C 1
ATOM 1359 O O . SER A 1 171 ? -3.866 -13.748 -3.000 1.00 82.12 171 SER A O 1
ATOM 1361 N N . GLN A 1 172 ? -3.619 -11.570 -3.500 1.00 81.62 172 GLN A N 1
ATOM 1362 C CA . GLN A 1 172 ? -2.161 -11.536 -3.540 1.00 81.62 172 GLN A CA 1
ATOM 1363 C C . GLN A 1 172 ? -1.652 -10.305 -2.786 1.00 81.62 172 GLN A C 1
ATOM 1365 O O . GLN A 1 172 ? -2.162 -9.198 -2.963 1.00 81.62 172 GLN A O 1
ATOM 1370 N N . TRP A 1 173 ? -0.625 -10.493 -1.959 1.00 84.50 173 TRP A N 1
ATOM 1371 C CA . TRP A 1 173 ? -0.041 -9.443 -1.122 1.00 84.50 173 TRP A CA 1
ATOM 1372 C C . TRP A 1 173 ? 1.117 -8.716 -1.815 1.00 84.50 173 TRP A C 1
ATOM 1374 O O . TRP A 1 173 ? 2.231 -8.678 -1.292 1.00 84.50 173 TRP A O 1
ATOM 1384 N N . SER A 1 174 ? 0.860 -8.103 -2.974 1.00 83.00 174 SER A N 1
ATOM 1385 C CA . SER A 1 174 ? 1.820 -7.160 -3.572 1.00 83.00 174 SER A CA 1
ATOM 1386 C C . SER A 1 174 ? 2.027 -5.934 -2.674 1.00 83.00 174 SER A C 1
ATOM 1388 O O . SER A 1 174 ? 1.215 -5.666 -1.781 1.00 83.00 174 SER A O 1
ATOM 1390 N N . ILE A 1 175 ? 3.076 -5.146 -2.902 1.00 85.00 175 ILE A N 1
ATOM 1391 C CA . ILE A 1 175 ? 3.365 -3.986 -2.043 1.00 85.00 175 ILE A CA 1
ATOM 1392 C C . ILE A 1 175 ? 2.279 -2.914 -2.181 1.00 85.00 175 ILE A C 1
ATOM 1394 O O . ILE A 1 175 ? 1.848 -2.330 -1.187 1.00 85.00 175 ILE A O 1
ATOM 1398 N N . SER A 1 176 ? 1.735 -2.723 -3.377 1.00 82.75 176 SER A N 1
ATOM 1399 C CA . SER A 1 176 ? 0.581 -1.863 -3.636 1.00 82.75 176 SER A CA 1
ATOM 1400 C C . SER A 1 176 ? -0.669 -2.375 -2.930 1.00 82.75 176 SER A C 1
ATOM 1402 O O . SER A 1 176 ? -1.424 -1.577 -2.370 1.00 82.75 176 SER A O 1
ATOM 1404 N N . ALA A 1 177 ? -0.900 -3.693 -2.917 1.00 85.31 177 ALA A N 1
ATOM 1405 C CA . ALA A 1 177 ? -2.022 -4.282 -2.193 1.00 85.31 177 ALA A CA 1
ATOM 1406 C C . ALA A 1 177 ? -1.875 -4.078 -0.675 1.00 85.31 177 ALA A C 1
ATOM 1408 O O . ALA A 1 177 ? -2.842 -3.684 -0.022 1.00 85.31 177 ALA A O 1
ATOM 1409 N N . GLN A 1 178 ? -0.661 -4.242 -0.135 1.00 90.25 178 GLN A N 1
ATOM 1410 C CA . GLN A 1 178 ? -0.332 -3.950 1.264 1.00 90.25 178 GLN A CA 1
ATOM 1411 C C . GLN A 1 178 ? -0.585 -2.471 1.599 1.00 90.25 178 GLN A C 1
ATOM 1413 O O . GLN A 1 178 ? -1.348 -2.171 2.517 1.00 90.25 178 GLN A O 1
ATOM 1418 N N . LYS A 1 179 ? -0.025 -1.534 0.819 1.00 88.81 179 LYS A N 1
ATOM 1419 C CA . LYS A 1 179 ? -0.232 -0.082 0.986 1.00 88.81 179 LYS A CA 1
ATOM 1420 C C . LYS A 1 179 ? -1.714 0.290 0.931 1.00 88.81 179 LYS A C 1
ATOM 1422 O O . LYS A 1 179 ? -2.191 1.061 1.763 1.00 88.81 179 LYS A O 1
ATOM 1427 N N . ARG A 1 180 ? -2.471 -0.287 -0.009 1.00 87.88 180 ARG A N 1
ATOM 1428 C CA . ARG A 1 180 ? -3.920 -0.067 -0.138 1.00 87.88 180 ARG A CA 1
ATOM 1429 C C . ARG A 1 180 ? -4.680 -0.573 1.084 1.00 87.88 180 ARG A C 1
ATOM 1431 O O . ARG A 1 180 ? -5.523 0.159 1.598 1.00 87.88 180 ARG A O 1
ATOM 1438 N N . ALA A 1 181 ? -4.392 -1.790 1.541 1.00 91.75 181 ALA A N 1
ATOM 1439 C CA . ALA A 1 181 ? -5.015 -2.370 2.727 1.00 91.75 181 ALA A CA 1
ATOM 1440 C C . ALA A 1 181 ? -4.733 -1.514 3.973 1.00 91.75 181 ALA A C 1
ATOM 1442 O O . ALA A 1 181 ? -5.660 -1.165 4.699 1.00 91.75 181 ALA A O 1
ATOM 1443 N N . ILE A 1 182 ? -3.488 -1.062 4.155 1.00 93.06 182 ILE A N 1
ATOM 1444 C CA . ILE A 1 182 ? -3.103 -0.136 5.231 1.00 93.06 182 ILE A CA 1
ATOM 1445 C C . ILE A 1 182 ? -3.829 1.209 5.091 1.00 93.06 182 ILE A C 1
ATOM 1447 O O . ILE A 1 182 ? -4.315 1.754 6.078 1.00 93.06 182 ILE A O 1
ATOM 1451 N N . GLY A 1 183 ? -3.960 1.750 3.878 1.00 91.50 183 GLY A N 1
ATOM 1452 C CA . GLY A 1 183 ? -4.729 2.971 3.624 1.00 91.50 183 GLY A CA 1
ATOM 1453 C C . GLY A 1 183 ? -6.216 2.826 3.976 1.00 91.50 183 GLY A C 1
ATOM 1454 O O . GLY A 1 183 ? -6.808 3.723 4.575 1.00 91.50 183 GLY A O 1
ATOM 1455 N N . GLN A 1 184 ? -6.824 1.678 3.666 1.00 92.25 184 GLN A N 1
ATOM 1456 C CA . GLN A 1 184 ? -8.198 1.362 4.070 1.00 92.25 184 GLN A CA 1
ATOM 1457 C C . GLN A 1 184 ? -8.314 1.212 5.591 1.00 92.25 184 GLN A C 1
ATOM 1459 O O . GLN A 1 184 ? -9.249 1.751 6.184 1.00 92.25 184 GLN A O 1
ATOM 1464 N N . LEU A 1 185 ? -7.323 0.588 6.231 1.00 94.88 185 LEU A N 1
ATOM 1465 C CA . LEU A 1 185 ? -7.238 0.468 7.683 1.00 94.88 185 LEU A CA 1
ATOM 1466 C C . LEU A 1 185 ? -7.104 1.838 8.362 1.00 94.88 185 LEU A C 1
ATOM 1468 O O . LEU A 1 185 ? -7.769 2.091 9.362 1.00 94.88 185 LEU A O 1
ATOM 1472 N N . LYS A 1 186 ? -6.334 2.770 7.787 1.00 93.12 186 LYS A N 1
ATOM 1473 C CA . LYS A 1 186 ? -6.257 4.168 8.250 1.00 93.12 186 LYS A CA 1
ATOM 1474 C C . LYS A 1 186 ? -7.617 4.866 8.187 1.00 93.12 186 LYS A C 1
ATOM 1476 O O . LYS A 1 186 ? -7.983 5.592 9.109 1.00 93.12 186 LYS A O 1
ATOM 1481 N N . ASN A 1 187 ? -8.397 4.624 7.136 1.00 92.50 187 ASN A N 1
ATOM 1482 C CA . ASN A 1 187 ? -9.744 5.184 7.027 1.00 92.50 187 ASN A CA 1
ATOM 1483 C C . ASN A 1 187 ? -10.710 4.577 8.057 1.00 92.50 187 ASN A C 1
ATOM 1485 O O . ASN A 1 187 ? -11.499 5.314 8.648 1.00 92.50 187 ASN A O 1
ATOM 1489 N N . ALA A 1 188 ? -10.635 3.265 8.301 1.00 92.50 188 ALA A N 1
ATOM 1490 C CA . ALA A 1 188 ? -11.407 2.600 9.353 1.00 92.50 188 ALA A CA 1
ATOM 1491 C C . ALA A 1 188 ? -11.027 3.128 10.749 1.00 92.50 188 ALA A C 1
ATOM 1493 O O . ALA A 1 188 ? -11.905 3.514 11.520 1.00 92.50 188 ALA A O 1
ATOM 1494 N N . SER A 1 189 ? -9.724 3.263 11.015 1.00 92.69 189 SER A N 1
ATOM 1495 C CA . SER A 1 189 ? -9.163 3.864 12.231 1.00 92.69 189 SER A CA 1
ATOM 1496 C C . SER A 1 189 ? -9.738 5.249 12.507 1.00 92.69 189 SER A C 1
ATOM 1498 O O . SER A 1 189 ? -10.195 5.507 13.615 1.00 92.69 189 SER A O 1
ATOM 1500 N N . ARG A 1 190 ? -9.748 6.146 11.510 1.00 93.44 190 ARG A N 1
ATOM 1501 C CA . ARG A 1 190 ? -10.290 7.508 11.666 1.00 93.44 190 ARG A CA 1
ATOM 1502 C C . ARG A 1 190 ? -11.750 7.482 12.104 1.00 93.44 190 ARG A C 1
ATOM 1504 O O . ARG A 1 190 ? -12.078 8.055 13.133 1.00 93.44 190 ARG A O 1
ATOM 1511 N N . ARG A 1 191 ? -12.590 6.718 11.398 1.00 92.38 191 ARG A N 1
ATOM 1512 C CA . ARG A 1 191 ? -14.015 6.575 11.741 1.00 92.38 191 ARG A CA 1
ATOM 1513 C C . ARG A 1 191 ? -14.211 6.048 13.161 1.00 92.38 191 ARG A C 1
ATOM 1515 O O . ARG A 1 191 ? -15.039 6.569 13.900 1.00 92.38 191 ARG A O 1
ATOM 1522 N N . GLN A 1 192 ? -13.453 5.024 13.550 1.00 91.62 192 GLN A N 1
ATOM 1523 C CA . GLN A 1 192 ? -13.580 4.438 14.880 1.00 91.62 192 GLN A CA 1
ATOM 1524 C C . GLN A 1 192 ? -13.069 5.382 15.973 1.00 91.62 192 GLN A C 1
ATOM 1526 O O . GLN A 1 192 ? -13.709 5.515 17.014 1.00 91.62 192 GLN A O 1
ATOM 1531 N N . ARG A 1 193 ? -11.958 6.086 15.732 1.00 93.81 193 ARG A N 1
ATOM 1532 C CA . ARG A 1 193 ? -11.447 7.112 16.646 1.00 93.81 193 ARG A CA 1
ATOM 1533 C C . ARG A 1 193 ? -12.427 8.260 16.819 1.00 93.81 193 ARG A C 1
ATOM 1535 O O . ARG A 1 193 ? -12.591 8.698 17.946 1.00 93.81 193 ARG A O 1
ATOM 1542 N N . ASP A 1 194 ? -13.098 8.718 15.768 1.00 93.62 194 ASP A N 1
ATOM 1543 C CA . ASP A 1 194 ? -14.094 9.792 15.876 1.00 93.62 194 ASP A CA 1
ATOM 1544 C C . ASP A 1 194 ? -15.245 9.390 16.812 1.00 93.62 194 ASP A C 1
ATOM 1546 O O . ASP A 1 194 ? -15.621 10.148 17.709 1.00 93.62 194 ASP A O 1
ATOM 1550 N N . VAL A 1 195 ? -15.744 8.155 16.672 1.00 92.62 195 VAL A N 1
ATOM 1551 C CA . VAL A 1 195 ? -16.779 7.590 17.554 1.00 92.62 195 VAL A CA 1
ATOM 1552 C C . VAL A 1 195 ? -16.281 7.471 18.999 1.00 92.62 195 VAL A C 1
ATOM 1554 O O . VAL A 1 195 ? -16.970 7.896 19.929 1.00 92.62 195 VAL A O 1
ATOM 1557 N N . LEU A 1 196 ? -15.082 6.920 19.201 1.00 93.88 196 LEU A N 1
ATOM 1558 C CA . LEU A 1 196 ? -14.507 6.728 20.534 1.00 93.88 196 LEU A CA 1
ATOM 1559 C C . LEU A 1 196 ? -14.136 8.054 21.211 1.00 93.88 196 LEU A C 1
ATOM 1561 O O . LEU A 1 196 ? -14.348 8.188 22.410 1.00 93.88 196 LEU A O 1
ATOM 1565 N N . ASN A 1 19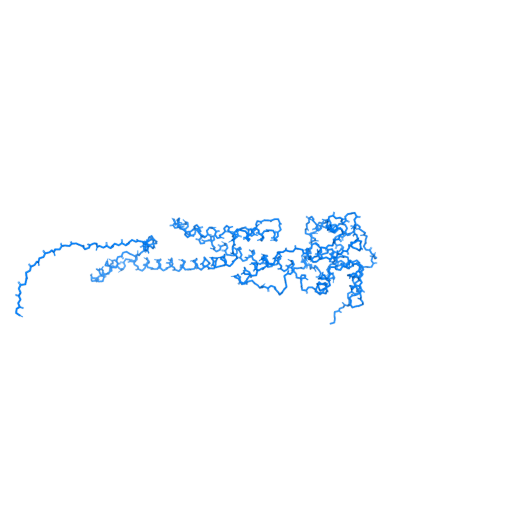7 ? -13.651 9.050 20.466 1.00 93.56 197 ASN A N 1
ATOM 1566 C CA . ASN A 1 197 ? -13.374 10.396 20.973 1.00 93.56 197 ASN A CA 1
ATOM 1567 C C . ASN A 1 197 ? -14.661 11.065 21.460 1.00 93.56 197 ASN A C 1
ATOM 1569 O O . ASN A 1 197 ? -14.705 11.569 22.580 1.00 93.56 197 ASN A O 1
ATOM 1573 N N . ALA A 1 198 ? -15.730 11.023 20.656 1.00 92.19 198 ALA A N 1
ATOM 1574 C CA . ALA A 1 198 ? -17.023 11.573 21.054 1.00 92.19 198 ALA A CA 1
ATOM 1575 C C . ALA A 1 198 ? -17.569 10.883 22.315 1.00 92.19 198 ALA A C 1
ATOM 1577 O O . ALA A 1 198 ? -18.100 11.543 23.209 1.00 92.19 198 ALA A O 1
ATOM 1578 N N . PHE A 1 199 ? -17.411 9.560 22.411 1.00 92.44 199 PHE A N 1
ATOM 1579 C CA . PHE A 1 199 ? -17.781 8.803 23.604 1.00 92.44 199 PHE A CA 1
ATOM 1580 C C . PHE A 1 199 ? -16.932 9.187 24.822 1.00 92.44 199 PHE A C 1
ATOM 1582 O O . PHE A 1 199 ? -17.477 9.469 25.887 1.00 92.44 199 PHE A O 1
ATOM 1589 N N . HIS A 1 200 ? -15.616 9.288 24.655 1.00 91.50 200 HIS A N 1
ATOM 1590 C CA . HIS A 1 200 ? -14.695 9.691 25.710 1.00 91.50 200 HIS A CA 1
ATOM 1591 C C . HIS A 1 200 ? -15.019 11.089 26.258 1.00 91.50 200 HIS A C 1
ATOM 1593 O O . HIS A 1 200 ? -15.096 11.271 27.472 1.00 91.50 200 HIS A O 1
ATOM 1599 N N . SER A 1 201 ? -15.306 12.062 25.387 1.00 90.19 201 SER A N 1
ATOM 1600 C CA . SER A 1 201 ? -15.727 13.405 25.804 1.00 90.19 201 SER A CA 1
ATOM 1601 C C . SER A 1 201 ? -17.046 13.398 26.586 1.00 90.19 201 SER A C 1
ATOM 1603 O O . SER A 1 201 ? -17.189 14.169 27.534 1.00 90.19 201 SER A O 1
ATOM 1605 N N . LYS A 1 202 ? -18.002 12.519 26.243 1.00 88.19 202 LYS A N 1
ATOM 1606 C CA . LYS A 1 202 ? -19.247 12.352 27.017 1.00 88.19 202 LYS A CA 1
ATOM 1607 C C . LYS A 1 202 ? -18.975 11.798 28.418 1.00 88.19 202 LYS A C 1
ATOM 1609 O O . LYS A 1 202 ? -19.538 12.318 29.378 1.00 88.19 202 LYS A O 1
ATOM 1614 N N . LEU A 1 203 ? -18.107 10.789 28.541 1.00 87.19 203 LEU A N 1
ATOM 1615 C CA . LEU A 1 203 ? -17.711 10.230 29.841 1.00 87.19 203 LEU A CA 1
ATOM 1616 C C . LEU A 1 203 ? -17.053 11.300 30.725 1.00 87.19 203 LEU A C 1
ATOM 1618 O O . LEU A 1 203 ? -17.452 11.489 31.874 1.00 87.19 203 LEU A O 1
ATOM 1622 N N . GLN A 1 204 ? -16.121 12.076 30.162 1.00 86.75 204 GLN A N 1
ATOM 1623 C CA . GLN A 1 204 ? -15.473 13.180 30.875 1.00 86.75 204 GLN A CA 1
ATOM 1624 C C . GLN A 1 204 ? -16.461 14.279 31.287 1.00 86.75 204 GLN A C 1
ATOM 1626 O O . GLN A 1 204 ? -16.388 14.778 32.408 1.00 86.75 204 GLN A O 1
ATOM 1631 N N . GLY A 1 205 ? -17.412 14.634 30.416 1.00 82.88 205 GLY A N 1
ATOM 1632 C CA . GLY A 1 205 ? -18.452 15.625 30.716 1.00 82.88 205 GLY A CA 1
ATOM 1633 C C . GLY A 1 205 ? -19.396 15.211 31.851 1.00 82.88 205 GLY A C 1
ATOM 1634 O O . GLY A 1 205 ? -19.966 16.071 32.517 1.00 82.88 205 GLY A O 1
ATOM 1635 N N . LEU A 1 206 ? -19.527 13.907 32.108 1.00 78.69 206 LEU A N 1
ATOM 1636 C CA . LEU A 1 206 ? -20.269 13.354 33.245 1.00 78.69 206 LEU A CA 1
ATOM 1637 C C . LEU A 1 206 ? -19.411 13.211 34.513 1.00 78.69 206 LEU A C 1
ATOM 1639 O O . LEU A 1 206 ? -19.910 12.756 35.540 1.00 78.69 206 LEU A O 1
ATOM 1643 N N . GLY A 1 207 ? -18.139 13.619 34.461 1.00 71.44 207 GLY A N 1
ATOM 1644 C CA . GLY A 1 207 ? -17.195 13.516 35.572 1.00 71.44 207 GLY A CA 1
ATOM 1645 C C . GLY A 1 207 ? -16.643 12.105 35.790 1.00 71.44 207 GLY A C 1
ATOM 1646 O O . GLY A 1 207 ? -16.015 11.857 36.820 1.00 71.44 207 GLY A O 1
ATOM 1647 N N . GLU A 1 208 ? -16.848 11.172 34.852 1.00 67.25 208 GLU A N 1
ATOM 1648 C CA . GLU A 1 208 ? -16.307 9.822 34.975 1.00 67.25 208 GLU A CA 1
ATOM 1649 C C . GLU A 1 208 ? -14.803 9.793 34.678 1.00 67.25 208 GLU A C 1
ATOM 1651 O O . GLU A 1 208 ? -14.362 9.915 33.539 1.00 67.25 208 GLU A O 1
ATOM 1656 N N . THR A 1 209 ? -14.005 9.540 35.716 1.00 65.50 209 THR A N 1
ATOM 1657 C CA . THR A 1 209 ? -12.578 9.165 35.625 1.00 65.50 209 THR A CA 1
ATOM 1658 C C . THR A 1 209 ? -12.392 7.646 35.756 1.00 65.50 209 THR A C 1
ATOM 1660 O O . THR A 1 209 ? -11.414 7.134 36.318 1.00 65.50 209 THR A O 1
ATOM 1663 N N . SER A 1 210 ? -13.384 6.904 35.263 1.00 76.69 210 SER A N 1
ATOM 1664 C CA . SER A 1 210 ? -13.497 5.455 35.395 1.00 76.69 210 SER A CA 1
ATOM 1665 C C . SER A 1 210 ? -12.388 4.717 34.630 1.00 76.69 210 SER A C 1
ATOM 1667 O O . SER A 1 210 ? -11.720 5.263 33.747 1.00 76.69 210 SER A O 1
ATOM 1669 N N . ALA A 1 211 ? -12.172 3.441 34.973 1.00 84.75 211 ALA A N 1
ATOM 1670 C CA . ALA A 1 211 ? -11.261 2.566 34.230 1.00 84.75 211 ALA A CA 1
ATOM 1671 C C . ALA A 1 211 ? -11.628 2.507 32.734 1.00 84.75 211 ALA A C 1
ATOM 1673 O O . ALA A 1 211 ? -10.739 2.479 31.888 1.00 84.75 211 ALA A O 1
ATOM 1674 N N . LEU A 1 212 ? -12.924 2.602 32.415 1.00 86.69 212 LEU A N 1
ATOM 1675 C CA . LEU A 1 212 ? -13.430 2.616 31.048 1.00 86.69 212 LEU A CA 1
ATOM 1676 C C . LEU A 1 212 ? -12.926 3.818 30.236 1.00 86.69 212 LEU A C 1
ATOM 1678 O O . LEU A 1 212 ? -12.488 3.635 29.104 1.00 86.69 212 LEU A O 1
ATOM 1682 N N . SER A 1 213 ? -12.941 5.034 30.797 1.00 88.06 213 SER A N 1
ATOM 1683 C CA . SER A 1 213 ? -12.410 6.221 30.102 1.00 88.06 213 SER A CA 1
ATOM 1684 C C . SER A 1 213 ? -10.934 6.031 29.731 1.00 88.06 213 SER A C 1
ATOM 1686 O O . SER A 1 213 ? -10.561 6.262 28.581 1.00 88.06 213 SER A O 1
ATOM 1688 N N . ARG A 1 214 ? -10.123 5.488 30.650 1.00 90.06 214 ARG A N 1
ATOM 1689 C CA . ARG A 1 214 ? -8.711 5.158 30.387 1.00 90.06 214 ARG A CA 1
ATOM 1690 C C . ARG A 1 214 ? -8.536 4.066 29.328 1.00 90.06 214 ARG A C 1
ATOM 1692 O O . ARG A 1 214 ? -7.615 4.145 28.517 1.00 90.06 214 ARG A O 1
ATOM 1699 N N . GLU A 1 215 ? -9.399 3.052 29.308 1.00 91.56 215 GLU A N 1
ATOM 1700 C CA . GLU A 1 215 ? -9.369 2.011 28.272 1.00 91.56 215 GLU A CA 1
ATOM 1701 C C . GLU A 1 215 ? -9.711 2.561 26.882 1.00 91.56 215 GLU A C 1
ATOM 1703 O O . GLU A 1 215 ? -9.033 2.230 25.905 1.00 91.56 215 GLU A O 1
ATOM 1708 N N . VAL A 1 216 ? -10.724 3.429 26.793 1.00 92.56 216 VAL A N 1
ATOM 1709 C CA . VAL A 1 216 ? -11.107 4.108 25.548 1.00 92.56 216 VAL A CA 1
ATOM 1710 C C . VAL A 1 216 ? -9.960 4.984 25.050 1.00 92.56 216 VAL A C 1
ATOM 1712 O O . VAL A 1 216 ? -9.568 4.870 23.889 1.00 92.56 216 VAL A O 1
ATOM 1715 N N . GLU A 1 217 ? -9.364 5.795 25.926 1.00 93.06 217 GLU A N 1
ATOM 1716 C CA . GLU A 1 217 ? -8.206 6.627 25.590 1.00 93.06 217 GLU A CA 1
ATOM 1717 C C . GLU A 1 217 ? -7.020 5.781 25.099 1.00 93.06 217 GLU A C 1
ATOM 1719 O O . GLU A 1 217 ? -6.444 6.068 24.048 1.00 93.06 217 GLU A O 1
ATOM 1724 N N . SER A 1 218 ? -6.698 4.684 25.793 1.00 93.19 218 SER A N 1
ATOM 1725 C CA . SER A 1 218 ? -5.635 3.761 25.379 1.00 93.19 218 SER A CA 1
ATOM 1726 C C . SER A 1 218 ? -5.885 3.177 23.983 1.00 93.19 218 SER A C 1
ATOM 1728 O O . SER A 1 218 ? -4.968 3.120 23.159 1.00 93.19 218 SER A O 1
ATOM 1730 N N . CYS A 1 219 ? -7.128 2.795 23.671 1.00 93.88 219 CYS A N 1
ATOM 1731 C CA . CYS A 1 219 ? -7.491 2.294 22.346 1.00 93.88 219 CYS A CA 1
ATOM 1732 C C . CYS A 1 219 ? -7.315 3.361 21.252 1.00 93.88 219 CYS A C 1
ATOM 1734 O O . CYS A 1 219 ? -6.825 3.053 20.163 1.00 93.88 219 CYS A O 1
ATOM 1736 N N . ILE A 1 220 ? -7.674 4.616 21.535 1.00 93.25 220 ILE A N 1
ATOM 1737 C CA . ILE A 1 220 ? -7.496 5.743 20.607 1.00 93.25 220 ILE A CA 1
ATOM 1738 C C . ILE A 1 220 ? -6.005 5.996 20.346 1.00 93.25 220 ILE A C 1
ATOM 1740 O O . ILE A 1 220 ? -5.607 6.175 19.193 1.00 93.25 220 ILE A O 1
ATOM 1744 N N . GLN A 1 221 ? -5.168 5.947 21.388 1.00 92.44 221 GLN A N 1
ATOM 1745 C CA . GLN A 1 221 ? -3.717 6.125 21.262 1.00 92.44 221 GLN A CA 1
ATOM 1746 C C . GLN A 1 221 ? -3.054 5.020 20.435 1.00 92.44 221 GLN A C 1
ATOM 1748 O O . GLN A 1 221 ? -2.213 5.309 19.582 1.00 92.44 221 GLN A O 1
ATOM 1753 N N . ARG A 1 222 ? -3.473 3.762 20.611 1.00 93.56 222 ARG A N 1
ATOM 1754 C CA . ARG A 1 222 ? -3.001 2.654 19.765 1.00 93.56 222 ARG A CA 1
ATOM 1755 C C . ARG A 1 222 ? -3.376 2.867 18.302 1.00 93.56 222 ARG A C 1
ATOM 1757 O O . ARG A 1 222 ? -2.540 2.682 17.426 1.00 93.56 222 ARG A O 1
ATOM 1764 N N . TRP A 1 223 ? -4.592 3.334 18.024 1.00 93.25 223 TRP A N 1
ATOM 1765 C CA . TRP A 1 223 ? -4.994 3.672 16.658 1.00 93.25 223 TRP A CA 1
ATOM 1766 C C . TRP A 1 223 ? -4.177 4.810 16.039 1.00 93.25 223 TRP A C 1
ATOM 1768 O O . TRP A 1 223 ? -3.898 4.769 14.840 1.00 93.25 223 TRP A O 1
ATOM 1778 N N . LEU A 1 224 ? -3.780 5.806 16.836 1.00 91.19 224 LEU A N 1
ATOM 1779 C CA . LEU A 1 224 ? -2.929 6.913 16.389 1.00 91.19 224 LEU A CA 1
ATOM 1780 C C . LEU A 1 224 ? -1.534 6.450 15.957 1.00 91.19 224 LEU A C 1
ATOM 1782 O O . LEU A 1 224 ? -0.918 7.100 15.115 1.00 91.19 224 LEU A O 1
ATOM 1786 N N . ALA A 1 225 ? -1.035 5.323 16.474 1.00 90.31 225 ALA A N 1
ATOM 1787 C CA . ALA A 1 225 ? 0.253 4.778 16.053 1.00 90.31 225 ALA A CA 1
ATOM 1788 C C . ALA A 1 225 ? 0.302 4.432 14.557 1.00 90.31 225 ALA A C 1
ATOM 1790 O O . ALA A 1 225 ? 1.356 4.560 13.946 1.00 90.31 225 ALA A O 1
ATOM 1791 N N . LEU A 1 226 ? -0.838 4.097 13.943 1.00 89.12 226 LEU A N 1
ATOM 1792 C CA . LEU A 1 226 ? -0.932 3.828 12.505 1.00 89.12 226 LEU A CA 1
ATOM 1793 C C . LEU A 1 226 ? -0.632 5.065 11.639 1.00 89.12 226 LEU A C 1
ATOM 1795 O O . LEU A 1 226 ? -0.302 4.938 10.459 1.00 89.12 226 LEU A O 1
ATOM 1799 N N . GLU A 1 227 ? -0.752 6.268 12.204 1.00 85.50 227 GLU A N 1
ATOM 1800 C CA . GLU A 1 227 ? -0.429 7.530 11.530 1.00 85.50 227 GLU A CA 1
ATOM 1801 C C . GLU A 1 227 ? 1.021 7.981 11.778 1.00 85.50 227 GLU A C 1
ATOM 1803 O O . GLU A 1 227 ? 1.470 8.931 11.143 1.00 85.50 227 GLU A O 1
ATOM 1808 N N . LYS A 1 228 ? 1.773 7.296 12.652 1.00 79.19 228 LYS A N 1
ATOM 1809 C CA . LYS A 1 228 ? 3.170 7.628 12.963 1.00 79.19 228 LYS A CA 1
ATOM 1810 C C . LYS A 1 228 ? 4.107 6.934 11.972 1.00 79.19 228 LYS A C 1
ATOM 1812 O O . LYS A 1 228 ? 4.194 5.715 11.980 1.00 79.19 228 LYS A O 1
ATOM 1817 N N . GLY A 1 229 ? 4.823 7.687 11.140 1.00 68.88 229 GLY A N 1
ATOM 1818 C CA . GLY A 1 229 ? 5.858 7.162 10.237 1.00 68.88 229 GLY A CA 1
ATOM 1819 C C . GLY A 1 229 ? 5.965 7.955 8.936 1.00 68.88 229 GLY A C 1
ATOM 1820 O O . GLY A 1 229 ? 4.990 8.568 8.509 1.00 68.88 229 GLY A O 1
ATOM 1821 N N . GLU A 1 230 ? 7.142 7.934 8.305 1.00 68.38 230 GLU A N 1
ATOM 1822 C CA . GLU A 1 230 ? 7.381 8.637 7.032 1.00 68.38 230 GLU A CA 1
ATOM 1823 C C . GLU A 1 230 ? 6.680 7.938 5.856 1.00 68.38 230 GLU A C 1
ATOM 1825 O O . GLU A 1 230 ? 6.214 8.587 4.918 1.00 68.38 230 GLU A O 1
ATOM 1830 N N . HIS A 1 231 ? 6.545 6.608 5.929 1.00 75.62 231 HIS A N 1
ATOM 1831 C CA . HIS A 1 231 ? 5.927 5.773 4.895 1.00 75.62 231 HIS A CA 1
ATOM 1832 C C . HIS A 1 231 ? 4.906 4.784 5.483 1.00 75.62 231 HIS A C 1
ATOM 1834 O O . HIS A 1 231 ? 4.971 4.415 6.659 1.00 75.62 231 HIS A O 1
ATOM 1840 N N . GLU A 1 232 ? 3.951 4.314 4.670 1.00 83.38 232 GLU A N 1
ATOM 1841 C CA . GLU A 1 232 ? 2.802 3.531 5.149 1.00 83.38 232 GLU A CA 1
ATOM 1842 C C . GLU A 1 232 ? 3.191 2.196 5.785 1.00 83.38 232 GLU A C 1
ATOM 1844 O O . GLU A 1 232 ? 2.601 1.810 6.793 1.00 83.38 232 GLU A O 1
ATOM 1849 N N . LEU A 1 233 ? 4.186 1.505 5.220 1.00 86.62 233 LEU A N 1
ATOM 1850 C CA . LEU A 1 233 ? 4.652 0.215 5.738 1.00 86.62 233 LEU A CA 1
ATOM 1851 C C . LEU A 1 233 ? 5.347 0.373 7.095 1.00 86.62 233 LEU A C 1
ATOM 1853 O O . LEU A 1 233 ? 5.090 -0.408 8.006 1.00 86.62 233 LEU A O 1
ATOM 1857 N N . GLN A 1 234 ? 6.177 1.406 7.254 1.00 84.38 234 GLN A N 1
ATOM 1858 C CA . GLN A 1 234 ? 6.860 1.687 8.517 1.00 84.38 234 GLN A CA 1
ATOM 1859 C C . GLN A 1 234 ? 5.857 2.068 9.612 1.00 84.38 234 GLN A C 1
ATOM 1861 O O . GLN A 1 234 ? 5.939 1.556 10.728 1.00 84.38 234 GLN A O 1
ATOM 1866 N N . GLY A 1 235 ? 4.862 2.901 9.285 1.00 87.12 235 GLY A N 1
ATOM 1867 C CA . GLY A 1 235 ? 3.811 3.236 10.245 1.00 87.12 235 GLY A CA 1
ATOM 1868 C C . GLY A 1 235 ? 2.952 2.038 10.638 1.00 87.12 235 GLY A C 1
ATOM 1869 O O . GLY A 1 235 ? 2.551 1.907 11.792 1.00 87.12 235 GLY A O 1
ATOM 1870 N N . PHE A 1 236 ? 2.744 1.093 9.718 1.00 93.00 236 PHE A N 1
ATOM 1871 C CA . PHE A 1 236 ? 2.107 -0.174 10.055 1.00 93.00 236 PHE A CA 1
ATOM 1872 C C . PHE A 1 236 ? 2.963 -1.038 10.995 1.00 93.00 236 PHE A C 1
ATOM 1874 O O . PHE A 1 236 ? 2.430 -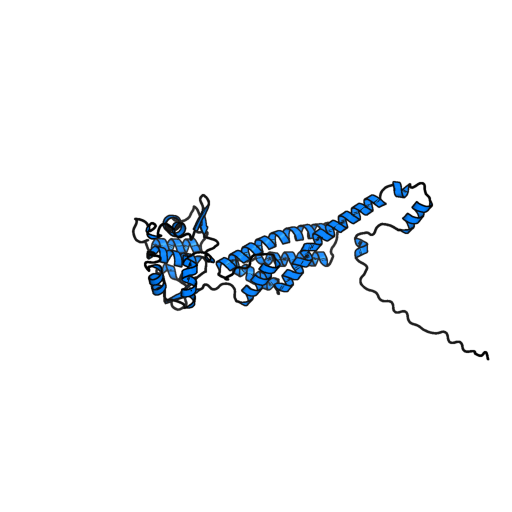1.630 11.929 1.00 93.00 236 PHE A O 1
ATOM 1881 N N . GLN A 1 237 ? 4.284 -1.077 10.818 1.00 90.75 237 GLN A N 1
ATOM 1882 C CA . GLN A 1 237 ? 5.175 -1.803 11.732 1.00 90.75 237 GLN A CA 1
ATOM 1883 C C . GLN A 1 237 ? 5.157 -1.215 13.149 1.00 90.75 237 GLN A C 1
ATOM 1885 O O . GLN A 1 237 ? 5.060 -1.972 14.116 1.00 90.75 237 GLN A O 1
ATOM 1890 N N . GLN A 1 238 ? 5.179 0.116 13.278 1.00 90.00 238 GLN A N 1
ATOM 1891 C CA . GLN A 1 238 ? 5.027 0.775 14.578 1.00 90.00 238 GLN A CA 1
ATOM 1892 C C . GLN A 1 238 ? 3.663 0.462 15.200 1.00 90.00 238 GLN A C 1
ATOM 1894 O O . GLN A 1 238 ? 3.572 0.173 16.389 1.00 90.00 238 GLN A O 1
ATOM 1899 N N . PHE A 1 239 ? 2.599 0.474 14.398 1.00 94.50 239 PHE A N 1
ATOM 1900 C CA . PHE A 1 239 ? 1.269 0.102 14.864 1.00 94.50 239 PHE A CA 1
ATOM 1901 C C . PHE A 1 239 ? 1.219 -1.332 15.404 1.00 94.50 239 PHE A C 1
ATOM 1903 O O . PHE A 1 239 ? 0.700 -1.539 16.499 1.00 94.50 239 PHE A O 1
ATOM 1910 N N . LEU A 1 240 ? 1.802 -2.304 14.693 1.00 93.81 240 LEU A N 1
ATOM 1911 C CA . LEU A 1 240 ? 1.882 -3.691 15.161 1.00 93.81 240 LEU A CA 1
ATOM 1912 C C . LEU A 1 240 ? 2.614 -3.813 16.504 1.00 93.81 240 LEU A C 1
ATOM 1914 O O . LEU A 1 240 ? 2.178 -4.567 17.374 1.00 93.81 240 LEU A O 1
ATOM 1918 N N . PHE A 1 241 ? 3.687 -3.041 16.692 1.00 92.56 241 PHE A N 1
ATOM 1919 C CA . PHE A 1 241 ? 4.410 -2.993 17.961 1.00 92.56 241 PHE A CA 1
ATOM 1920 C C . PHE A 1 241 ? 3.533 -2.466 19.109 1.00 92.56 241 PHE A C 1
ATOM 1922 O O . PHE A 1 241 ? 3.490 -3.069 20.178 1.00 92.56 241 PHE A O 1
ATOM 1929 N N . GLU A 1 242 ? 2.784 -1.386 18.881 1.00 92.69 242 GLU A N 1
ATOM 1930 C CA . GLU A 1 242 ? 1.938 -0.742 19.900 1.00 92.69 242 GLU A CA 1
ATOM 1931 C C . GLU A 1 242 ? 0.705 -1.571 20.283 1.00 92.69 242 GLU A C 1
ATOM 1933 O O . GLU A 1 242 ? 0.261 -1.552 21.434 1.00 92.69 242 GLU A O 1
ATOM 1938 N N . ILE A 1 243 ? 0.123 -2.307 19.331 1.00 93.38 243 ILE A N 1
ATOM 1939 C CA . ILE A 1 243 ? -1.027 -3.172 19.623 1.00 93.38 243 ILE A CA 1
ATOM 1940 C C . ILE A 1 243 ? -0.613 -4.506 20.249 1.00 93.38 243 ILE A C 1
ATOM 1942 O O . ILE A 1 243 ? -1.428 -5.121 20.938 1.00 93.38 243 ILE A O 1
ATOM 1946 N N . GLY A 1 244 ? 0.617 -4.968 19.997 1.00 91.56 244 GLY A N 1
ATOM 1947 C CA . GLY A 1 244 ? 1.191 -6.231 20.477 1.00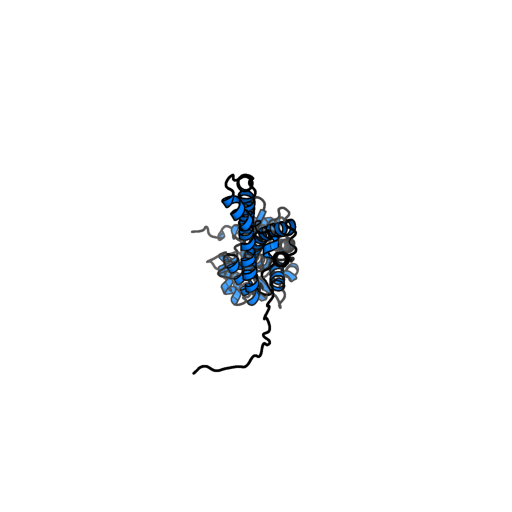 91.56 244 GLY A CA 1
ATOM 1948 C C . GLY A 1 244 ? 0.553 -7.505 19.898 1.00 91.56 244 GLY A C 1
ATOM 1949 O O . GLY A 1 244 ? 1.246 -8.494 19.683 1.00 91.56 244 GLY A O 1
ATOM 1950 N N . SER A 1 245 ? -0.756 -7.502 19.631 1.00 94.94 245 SER A N 1
ATOM 1951 C CA . SER A 1 245 ? -1.505 -8.600 19.015 1.00 94.94 245 SER A CA 1
ATOM 1952 C C . SER A 1 245 ? -2.648 -8.061 18.158 1.00 94.94 245 SER A C 1
ATOM 1954 O O . SER A 1 245 ? -3.554 -7.403 18.672 1.00 94.94 245 SER A O 1
ATOM 1956 N N . ALA A 1 246 ? -2.642 -8.390 16.862 1.00 94.81 246 ALA A N 1
ATOM 1957 C CA . ALA A 1 246 ? -3.702 -8.007 15.929 1.00 94.81 246 ALA A CA 1
ATOM 1958 C C . ALA A 1 246 ? -5.076 -8.543 16.362 1.00 94.81 246 ALA A C 1
ATOM 1960 O O . ALA A 1 246 ? -6.032 -7.778 16.472 1.00 94.81 246 ALA A O 1
ATOM 1961 N N . ALA A 1 247 ? -5.166 -9.836 16.684 1.00 94.75 247 ALA A N 1
ATOM 1962 C CA . ALA A 1 247 ? -6.419 -10.464 17.106 1.00 94.75 247 ALA A CA 1
ATOM 1963 C C . ALA A 1 247 ? -6.942 -9.885 18.431 1.00 94.75 247 ALA A C 1
ATOM 1965 O O . ALA A 1 247 ? -8.127 -9.572 18.550 1.00 94.75 247 ALA A O 1
ATOM 1966 N N . GLY A 1 248 ? -6.053 -9.692 19.414 1.00 94.69 248 GLY A N 1
ATOM 1967 C CA . GLY A 1 248 ? -6.423 -9.091 20.698 1.00 94.69 248 GLY A CA 1
ATOM 1968 C C . GLY A 1 248 ? -6.899 -7.646 20.544 1.00 94.69 248 GLY A C 1
ATOM 1969 O O . GLY A 1 248 ? -7.859 -7.229 21.193 1.00 94.69 248 GLY A O 1
ATOM 1970 N N . PHE A 1 249 ? -6.270 -6.892 19.642 1.00 96.00 249 PHE A N 1
ATOM 1971 C CA . PHE A 1 249 ? -6.680 -5.531 19.334 1.00 96.00 249 PHE A CA 1
ATOM 1972 C C . PHE A 1 249 ? -8.044 -5.469 18.647 1.00 96.00 249 PHE A C 1
ATOM 1974 O O . PHE A 1 249 ? -8.880 -4.682 19.078 1.00 96.00 249 PHE A O 1
ATOM 1981 N N . VAL A 1 250 ? -8.300 -6.311 17.639 1.00 96.06 250 VAL A N 1
ATOM 1982 C CA . VAL A 1 250 ? -9.611 -6.393 16.969 1.00 96.06 250 VAL A CA 1
ATOM 1983 C C . VAL A 1 250 ? -10.715 -6.701 17.978 1.00 96.06 250 VAL A C 1
ATOM 1985 O O . VAL A 1 250 ? -11.717 -5.987 18.013 1.00 96.06 250 VAL A O 1
ATOM 1988 N N . ALA A 1 251 ? -10.515 -7.704 18.841 1.00 94.44 251 ALA A N 1
ATOM 1989 C CA . ALA A 1 251 ? -11.482 -8.056 19.878 1.00 94.44 251 ALA A CA 1
ATOM 1990 C C . ALA A 1 251 ? -11.784 -6.848 20.777 1.00 94.44 251 ALA A C 1
ATOM 1992 O O . ALA A 1 251 ? -12.936 -6.422 20.878 1.00 94.44 251 ALA A O 1
ATOM 1993 N N . LYS A 1 252 ? -10.744 -6.206 21.325 1.00 93.75 252 LYS A N 1
ATOM 1994 C CA . LYS A 1 252 ? -10.917 -5.046 22.207 1.00 93.75 252 LYS A CA 1
ATOM 1995 C C . LYS A 1 252 ? -11.566 -3.853 21.501 1.00 93.75 252 LYS A C 1
ATOM 1997 O O . LYS A 1 252 ? -12.433 -3.191 22.065 1.00 93.75 252 LYS A O 1
ATOM 2002 N N . ALA A 1 253 ? -11.167 -3.574 20.264 1.00 93.00 253 ALA A N 1
ATOM 2003 C CA . ALA A 1 253 ? -11.724 -2.490 19.468 1.00 93.00 253 ALA A CA 1
ATOM 2004 C C . ALA A 1 253 ? -13.211 -2.734 19.160 1.00 93.00 253 ALA A C 1
ATOM 2006 O O . ALA A 1 253 ? -14.003 -1.793 19.205 1.00 93.00 253 ALA A O 1
ATOM 2007 N N . SER A 1 254 ? -13.600 -3.985 18.890 1.00 90.94 254 SER A N 1
ATOM 2008 C CA . SER A 1 254 ? -14.995 -4.366 18.652 1.00 90.94 254 SER A CA 1
ATOM 2009 C C . SER A 1 254 ? -15.861 -4.237 19.910 1.00 90.94 254 SER A C 1
ATOM 2011 O O . SER A 1 254 ? -16.953 -3.678 19.832 1.00 90.94 254 SER A O 1
ATOM 2013 N N . GLU A 1 255 ? -15.350 -4.640 21.079 1.00 92.31 255 GLU A N 1
ATOM 2014 C CA . GLU A 1 255 ? -16.027 -4.453 22.368 1.00 92.31 255 GLU A CA 1
ATOM 2015 C C . GLU A 1 255 ? -16.305 -2.967 22.626 1.00 92.31 255 GLU A C 1
ATOM 2017 O O . GLU A 1 255 ? -17.440 -2.572 22.896 1.00 92.31 255 GLU A O 1
ATOM 2022 N N . LEU A 1 256 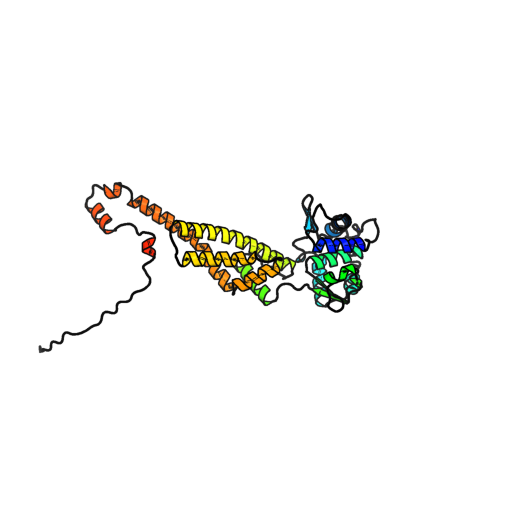? -15.277 -2.125 22.474 1.00 92.19 256 LEU A N 1
ATOM 2023 C CA . LEU A 1 256 ? -15.386 -0.686 22.707 1.00 92.19 256 LEU A CA 1
ATOM 2024 C C . LEU A 1 256 ? -16.271 0.023 21.674 1.00 92.19 256 LEU A C 1
ATOM 2026 O O . LEU A 1 256 ? -16.867 1.047 21.996 1.00 92.19 256 LEU A O 1
ATOM 2030 N N . ALA A 1 257 ? -16.390 -0.499 20.450 1.00 89.25 257 ALA A N 1
ATOM 2031 C CA . ALA A 1 257 ? -17.201 0.115 19.398 1.00 89.25 257 ALA A CA 1
ATOM 2032 C C . ALA A 1 257 ? -18.711 0.082 19.695 1.00 89.25 257 ALA A C 1
ATOM 2034 O O . ALA A 1 257 ? -19.445 0.940 19.205 1.00 89.25 257 ALA A O 1
ATOM 2035 N N . VAL A 1 258 ? -19.185 -0.880 20.495 1.00 90.69 258 VAL A N 1
ATOM 2036 C CA . VAL A 1 258 ? -20.617 -1.043 20.812 1.00 90.69 258 VAL A CA 1
ATOM 2037 C C . VAL A 1 258 ? -21.043 -0.184 22.011 1.00 90.69 258 VAL A C 1
ATOM 2039 O O . VAL A 1 258 ? -22.198 0.247 22.093 1.00 90.69 258 VAL A O 1
ATOM 2042 N N . LEU A 1 259 ? -20.110 0.118 22.920 1.00 90.75 259 LEU A N 1
ATOM 2043 C CA . LEU A 1 259 ? -20.386 0.852 24.160 1.00 90.75 259 LEU A CA 1
ATOM 2044 C C . LEU A 1 259 ? -21.044 2.226 23.960 1.00 90.75 259 LEU A C 1
ATOM 2046 O O . LEU A 1 259 ? -21.992 2.506 24.691 1.00 90.75 259 LEU A O 1
ATOM 2050 N N . PRO A 1 260 ? -20.648 3.070 22.985 1.00 90.56 260 PRO A N 1
ATOM 2051 C CA . PRO A 1 260 ? -21.280 4.373 22.789 1.00 90.56 260 PRO A CA 1
ATOM 2052 C C . PRO A 1 260 ? -22.791 4.274 22.550 1.00 90.56 260 PRO A C 1
ATOM 2054 O O . PRO A 1 260 ? -23.560 5.056 23.106 1.00 90.56 260 PRO A O 1
ATOM 2057 N N . ALA A 1 261 ? -23.234 3.286 21.765 1.00 89.75 261 ALA A N 1
ATOM 2058 C CA . ALA A 1 261 ? -24.649 3.090 21.459 1.00 89.75 261 ALA A CA 1
ATOM 2059 C C . ALA A 1 261 ? -25.434 2.577 22.676 1.00 89.75 261 ALA A C 1
ATOM 2061 O O . ALA A 1 261 ? -26.536 3.057 22.951 1.00 89.75 261 ALA A O 1
ATOM 2062 N N . GLN A 1 262 ? -24.857 1.633 23.427 1.00 89.31 262 GLN A N 1
ATOM 2063 C CA . GLN A 1 262 ? -25.449 1.134 24.672 1.00 89.31 262 GLN A CA 1
ATOM 2064 C C . GLN A 1 262 ? -25.562 2.251 25.713 1.00 89.31 262 GLN A C 1
ATOM 2066 O O . GLN A 1 262 ? -26.614 2.426 26.327 1.00 89.31 262 GLN A O 1
ATOM 2071 N N . PHE A 1 263 ? -24.512 3.057 25.851 1.00 87.38 263 PHE A N 1
ATOM 2072 C CA . PHE A 1 263 ? -24.478 4.197 26.754 1.00 87.38 263 PHE A CA 1
ATOM 2073 C C . PHE A 1 263 ? -25.531 5.246 26.392 1.00 87.38 263 PHE A C 1
ATOM 2075 O O . PHE A 1 263 ? -26.295 5.677 27.253 1.00 87.38 263 PHE A O 1
ATOM 2082 N N . ASP A 1 264 ? -25.649 5.603 25.111 1.00 88.56 264 ASP A N 1
ATOM 2083 C CA . ASP A 1 264 ? -26.682 6.532 24.645 1.00 88.56 264 ASP A CA 1
ATOM 2084 C C . ASP A 1 264 ? -28.101 5.986 24.879 1.00 88.56 264 ASP A C 1
ATOM 2086 O O . ASP A 1 264 ? -29.013 6.762 25.172 1.00 88.56 264 ASP A O 1
ATOM 2090 N N . SER A 1 265 ? -28.309 4.668 24.781 1.00 90.31 265 SER A N 1
ATOM 2091 C CA . SER A 1 265 ? -29.590 4.033 25.120 1.00 90.31 265 SER A CA 1
ATOM 2092 C C . SER A 1 265 ? -29.908 4.171 26.610 1.00 90.31 265 SER A C 1
ATOM 2094 O O . SER A 1 265 ? -30.997 4.623 26.962 1.00 90.31 265 SER A O 1
ATOM 2096 N N . LEU A 1 266 ? -28.947 3.855 27.483 1.00 87.19 266 LEU A N 1
ATOM 2097 C CA . LEU A 1 266 ? -29.102 3.972 28.937 1.00 87.19 266 LEU A CA 1
ATOM 2098 C C . LEU A 1 266 ? -29.323 5.426 29.376 1.00 87.19 266 LEU A C 1
ATOM 2100 O O . LEU A 1 266 ? -30.149 5.693 30.251 1.00 87.19 266 LEU A O 1
ATOM 2104 N N . LEU A 1 267 ? -28.644 6.387 28.743 1.00 85.50 267 LEU A N 1
ATOM 2105 C CA . LEU A 1 267 ? -28.860 7.813 28.993 1.00 85.50 267 LEU A CA 1
ATOM 2106 C C . LEU A 1 267 ? -30.269 8.263 28.593 1.00 85.50 267 LEU A C 1
ATOM 2108 O O . LEU A 1 267 ? -30.922 8.986 29.345 1.00 85.50 267 LEU A O 1
ATOM 2112 N N . ARG A 1 268 ? -30.773 7.826 27.433 1.00 88.50 268 ARG A N 1
ATOM 2113 C CA . ARG A 1 268 ? -32.157 8.124 27.028 1.00 88.50 268 ARG A CA 1
ATOM 2114 C C . ARG A 1 268 ? -33.163 7.503 27.986 1.00 88.50 268 ARG A C 1
ATOM 2116 O O . ARG A 1 268 ? -34.158 8.140 28.322 1.00 88.50 268 ARG A O 1
ATOM 2123 N N . GLU A 1 269 ? -32.912 6.279 28.433 1.00 87.38 269 GLU A N 1
ATOM 2124 C CA . GLU A 1 269 ? -33.808 5.579 29.345 1.00 87.38 269 GLU A CA 1
ATOM 2125 C C . GLU A 1 269 ? -33.836 6.239 30.729 1.00 87.38 269 GLU A C 1
ATOM 2127 O O . GLU A 1 269 ? -34.907 6.520 31.261 1.00 87.38 269 GLU A O 1
ATOM 2132 N N . THR A 1 270 ? -32.676 6.612 31.274 1.00 82.94 270 THR A N 1
ATOM 2133 C CA . THR A 1 270 ? -32.593 7.369 32.535 1.00 82.94 270 THR A CA 1
ATOM 2134 C C . THR A 1 270 ? -33.235 8.751 32.430 1.00 82.94 270 THR A C 1
ATOM 2136 O O . THR A 1 270 ? -33.944 9.160 33.349 1.00 82.94 270 THR A O 1
ATOM 2139 N N . GLN A 1 271 ? -33.071 9.468 31.313 1.00 83.12 271 GLN A N 1
ATOM 2140 C CA . GLN A 1 271 ? -33.794 10.722 31.065 1.00 83.12 271 GLN A CA 1
ATOM 2141 C C . GLN A 1 271 ? -35.308 10.504 30.996 1.00 83.12 271 GLN A C 1
ATOM 2143 O O . GLN A 1 271 ? -36.065 11.273 31.590 1.00 83.12 271 GLN A O 1
ATOM 2148 N N . ARG A 1 272 ? -35.758 9.434 30.332 1.00 84.19 272 ARG A N 1
ATOM 2149 C CA . ARG A 1 272 ? -37.173 9.056 30.280 1.00 84.19 272 ARG A CA 1
ATOM 2150 C C . ARG A 1 272 ? -37.718 8.756 31.674 1.00 84.19 272 ARG A C 1
ATOM 2152 O O . ARG A 1 272 ? -38.782 9.266 32.007 1.00 84.19 272 ARG A O 1
ATOM 2159 N N . TYR A 1 273 ? -37.005 7.990 32.498 1.00 80.31 273 TYR A N 1
ATOM 2160 C CA . TYR A 1 273 ? -37.417 7.725 33.877 1.00 80.31 273 TYR A CA 1
ATOM 2161 C C . TYR A 1 273 ? -37.448 9.002 34.713 1.00 80.31 273 TYR A C 1
ATOM 2163 O O . TYR A 1 273 ? -38.438 9.249 35.392 1.00 80.31 273 TYR A O 1
ATOM 2171 N N . ARG A 1 274 ? -36.432 9.867 34.613 1.00 77.56 274 ARG A N 1
ATOM 2172 C CA . ARG A 1 274 ? -36.443 11.178 35.282 1.00 77.56 274 ARG A CA 1
ATOM 2173 C C . ARG A 1 274 ? -37.626 12.035 34.854 1.00 77.56 274 ARG A C 1
ATOM 2175 O O . ARG A 1 274 ? -38.194 12.717 35.690 1.00 77.56 274 ARG A O 1
ATOM 2182 N N . HIS A 1 275 ? -38.016 11.994 33.585 1.00 77.50 275 HIS A N 1
ATOM 2183 C CA . HIS A 1 275 ? -39.198 12.701 33.106 1.00 77.50 275 HIS A CA 1
ATOM 2184 C C . HIS A 1 275 ? -40.488 12.084 33.669 1.00 77.50 275 HIS A C 1
ATOM 2186 O O . HIS A 1 275 ? -41.308 12.802 34.224 1.00 77.50 275 HIS A O 1
ATOM 2192 N N . LEU A 1 276 ? -40.645 10.757 33.602 1.00 75.75 276 LEU A N 1
ATOM 2193 C CA . LEU A 1 276 ? -41.828 10.043 34.104 1.00 75.75 276 LEU A CA 1
ATOM 2194 C C . LEU A 1 276 ? -42.024 10.201 35.619 1.00 75.75 276 LEU A C 1
ATOM 2196 O O . LEU A 1 276 ? -43.133 10.480 36.064 1.00 75.75 276 LEU A O 1
ATOM 2200 N N . PHE A 1 277 ? -40.956 10.052 36.401 1.00 67.00 277 PHE A N 1
ATOM 2201 C CA . PHE A 1 277 ? -40.988 10.153 37.863 1.00 67.00 277 PHE A CA 1
ATOM 2202 C C . PHE A 1 277 ? -40.762 11.580 38.382 1.00 67.00 277 PHE A C 1
ATOM 2204 O O . PHE A 1 277 ? -41.011 11.853 39.552 1.00 67.00 277 PHE A O 1
ATOM 2211 N N . GLY A 1 278 ? -40.301 12.495 37.528 1.00 63.91 278 GLY A N 1
ATOM 2212 C CA . GLY A 1 278 ? -40.117 13.913 37.844 1.00 63.91 278 GLY A CA 1
ATOM 2213 C C . GLY A 1 278 ? -41.357 14.768 37.592 1.00 63.91 278 GLY A C 1
ATOM 2214 O O . GLY A 1 278 ? -41.345 15.954 37.921 1.00 63.91 278 GLY A O 1
ATOM 2215 N N . PHE A 1 279 ? -42.432 14.207 37.025 1.00 55.78 279 PHE A N 1
ATOM 2216 C CA . PHE A 1 279 ? -43.674 14.952 36.867 1.00 55.78 279 PHE A CA 1
ATOM 2217 C C . PHE A 1 279 ? -44.383 15.185 38.211 1.00 55.78 279 PHE A C 1
ATOM 2219 O O . PHE A 1 279 ? -44.598 14.242 38.981 1.00 55.78 279 PHE A O 1
ATOM 2226 N N . PRO A 1 280 ? -44.900 16.406 38.450 1.00 54.56 280 PRO A N 1
ATOM 2227 C CA . PRO A 1 280 ? -45.693 16.714 39.632 1.00 54.56 280 PRO A CA 1
ATOM 2228 C C . PRO A 1 280 ? -46.969 15.879 39.768 1.00 54.56 280 PRO A C 1
ATOM 2230 O O . PRO A 1 280 ? -47.496 15.818 40.868 1.00 54.56 280 PRO A O 1
ATOM 2233 N N . CYS A 1 281 ? -47.482 15.234 38.712 1.00 51.84 281 CYS A N 1
ATOM 2234 C CA . CYS A 1 281 ? -48.696 14.410 38.793 1.00 51.84 281 CYS A CA 1
ATOM 2235 C C . CYS A 1 281 ? -48.500 13.093 39.565 1.00 51.84 281 CYS A C 1
ATOM 2237 O O . CYS A 1 281 ? -49.471 12.555 40.088 1.00 51.84 281 CYS A O 1
ATOM 2239 N N . VAL A 1 282 ? -47.258 12.621 39.717 1.00 52.28 282 VAL A N 1
ATOM 2240 C CA . VAL A 1 282 ? -46.900 11.512 40.620 1.00 52.28 282 VAL A CA 1
ATOM 2241 C C . VAL A 1 282 ? -46.754 12.021 42.064 1.00 52.28 282 VAL A C 1
ATOM 2243 O O . VAL A 1 282 ? -47.129 11.335 43.008 1.00 52.28 282 VAL A O 1
ATOM 2246 N N . ALA A 1 283 ? -46.290 13.265 42.242 1.00 50.69 283 ALA A N 1
ATOM 2247 C CA . ALA A 1 283 ? -46.195 13.933 43.545 1.00 50.69 283 ALA A CA 1
ATOM 2248 C C . ALA A 1 283 ? -47.540 14.497 44.066 1.00 50.69 283 ALA A C 1
ATOM 2250 O O . ALA A 1 283 ? -47.680 14.714 45.265 1.00 50.69 283 ALA A O 1
ATOM 2251 N N . HIS A 1 284 ? -48.520 14.714 43.181 1.00 48.00 284 HIS A N 1
ATOM 2252 C CA . HIS A 1 284 ? -49.853 15.269 43.465 1.00 48.00 284 HIS A CA 1
ATOM 2253 C C . HIS A 1 284 ? -50.985 14.306 43.065 1.00 48.00 284 HIS A C 1
ATOM 2255 O O . HIS A 1 284 ? -52.104 14.740 42.792 1.00 48.00 284 HIS A O 1
ATOM 2261 N N . CYS A 1 285 ? -50.717 12.999 42.998 1.00 52.09 285 CYS A N 1
ATOM 2262 C CA . CYS A 1 285 ? -51.784 12.022 42.811 1.00 52.09 285 CYS A CA 1
ATOM 2263 C C . CYS A 1 285 ? -52.703 12.070 44.047 1.00 52.09 285 CYS A C 1
ATOM 2265 O O . CYS A 1 285 ? -52.234 11.904 45.171 1.00 52.09 285 CYS A O 1
ATOM 2267 N N . HIS A 1 286 ? -53.998 12.342 43.850 1.00 54.16 286 HIS A N 1
ATOM 2268 C CA . HIS A 1 286 ? -54.977 12.453 44.943 1.00 54.16 286 HIS A CA 1
ATOM 2269 C C . HIS A 1 286 ? -55.240 11.124 45.670 1.00 54.16 286 HIS A C 1
ATOM 2271 O O . HIS A 1 286 ? -55.886 11.124 46.717 1.00 54.16 286 HIS A O 1
ATOM 2277 N N . ASP A 1 287 ? -54.735 10.013 45.133 1.00 57.12 287 ASP A N 1
ATOM 2278 C CA . ASP A 1 287 ? -54.842 8.688 45.724 1.00 57.12 287 ASP A CA 1
ATOM 2279 C C . ASP A 1 287 ? -53.645 8.413 46.657 1.00 57.12 287 ASP A C 1
ATOM 2281 O O . ASP A 1 287 ? -52.480 8.336 46.241 1.00 57.12 287 ASP A O 1
ATOM 2285 N N . THR A 1 288 ? -53.927 8.321 47.957 1.00 57.97 288 THR A N 1
ATOM 2286 C CA . THR A 1 288 ? -52.924 8.212 49.028 1.00 57.97 288 THR A CA 1
ATOM 2287 C C . THR A 1 288 ? -52.193 6.868 49.032 1.00 57.97 288 THR A C 1
ATOM 2289 O O . THR A 1 288 ? -51.037 6.812 49.447 1.00 57.97 288 THR A O 1
ATOM 2292 N N . GLN A 1 289 ? -52.805 5.796 48.517 1.00 61.38 289 GLN A N 1
ATOM 2293 C CA . GLN A 1 289 ? -52.141 4.491 48.387 1.00 61.38 289 GLN A CA 1
ATOM 2294 C C . GLN A 1 289 ? -51.070 4.498 47.293 1.00 61.38 289 GLN A C 1
ATOM 2296 O O . GLN A 1 289 ? -49.950 4.037 47.506 1.00 61.38 289 GLN A O 1
ATOM 2301 N N . VAL A 1 290 ? -51.383 5.091 46.140 1.00 59.25 290 VAL A N 1
ATOM 2302 C CA . VAL A 1 290 ? -50.471 5.166 44.990 1.00 59.25 290 VAL A CA 1
ATOM 2303 C C . VAL A 1 290 ? -49.235 6.008 45.327 1.00 59.25 290 VAL A C 1
ATOM 2305 O O . VAL A 1 290 ? -48.112 5.630 44.998 1.00 59.25 290 VAL A O 1
ATOM 2308 N N . THR A 1 291 ? -49.413 7.117 46.050 1.00 58.97 291 THR A N 1
ATOM 2309 C CA . THR A 1 291 ? -48.298 7.969 46.501 1.00 58.97 291 THR A CA 1
ATOM 2310 C C . THR A 1 291 ? -47.409 7.303 47.555 1.00 58.97 291 THR A C 1
ATOM 2312 O O . THR A 1 291 ? -46.192 7.499 47.522 1.00 58.97 291 THR A O 1
ATOM 2315 N N . GLU A 1 292 ? -47.963 6.505 48.472 1.00 61.81 292 GLU A N 1
ATOM 2316 C CA . GLU A 1 292 ? -47.154 5.712 49.408 1.00 61.81 292 GLU A CA 1
ATOM 2317 C C . GLU A 1 292 ? -46.375 4.598 48.707 1.00 61.81 292 GLU A C 1
ATOM 2319 O O . GLU A 1 292 ? -45.191 4.409 48.994 1.00 61.81 292 GLU A O 1
ATOM 2324 N N . ASP A 1 293 ? -46.992 3.894 47.759 1.00 63.59 293 ASP A N 1
ATOM 2325 C CA . ASP A 1 293 ? -46.327 2.819 47.023 1.00 63.59 293 ASP A CA 1
ATOM 2326 C C . ASP A 1 293 ? -45.223 3.350 46.095 1.00 63.59 293 ASP A C 1
ATOM 2328 O O . ASP A 1 293 ? -44.155 2.747 46.003 1.00 63.59 293 ASP A O 1
ATOM 2332 N N . LEU A 1 294 ? -45.389 4.540 45.509 1.00 60.97 294 LEU A N 1
ATOM 2333 C CA . LEU A 1 294 ? -44.331 5.226 44.755 1.00 60.97 294 LEU A CA 1
ATOM 2334 C C . LEU A 1 294 ? -43.177 5.721 45.636 1.00 60.97 294 LEU A C 1
ATOM 2336 O O . LEU A 1 294 ? -42.022 5.659 45.219 1.00 60.97 294 LEU A O 1
ATOM 2340 N N . LYS A 1 295 ? -43.445 6.155 46.875 1.00 62.25 295 LYS A N 1
ATOM 2341 C CA . LYS A 1 295 ? -42.379 6.487 47.838 1.00 62.25 295 LYS A CA 1
ATOM 2342 C C . LYS A 1 295 ? -41.570 5.256 48.255 1.00 62.25 295 LYS A C 1
ATOM 2344 O O . LYS A 1 295 ? -40.377 5.395 48.516 1.00 62.25 295 LYS A O 1
ATOM 2349 N N . LYS A 1 296 ? -42.181 4.064 48.280 1.00 65.38 296 LYS A N 1
ATOM 2350 C CA . LYS A 1 296 ? -41.480 2.791 48.546 1.00 65.38 296 LYS A CA 1
ATOM 2351 C C . LYS A 1 296 ? -40.556 2.366 47.401 1.00 65.38 296 LYS A C 1
ATOM 2353 O O . LYS A 1 296 ? -39.587 1.661 47.660 1.00 65.38 296 LYS A O 1
ATOM 2358 N N . ILE A 1 297 ? -40.829 2.800 46.166 1.00 63.69 297 ILE A N 1
ATOM 2359 C CA . ILE A 1 297 ? -39.976 2.528 44.992 1.00 63.69 297 ILE A CA 1
ATOM 2360 C C . ILE A 1 297 ? -38.653 3.317 45.069 1.00 63.69 297 ILE A C 1
ATOM 2362 O O . ILE A 1 297 ? -37.644 2.873 44.524 1.00 63.69 297 ILE A O 1
ATOM 2366 N N . GLY A 1 298 ? -38.618 4.423 45.822 1.00 57.78 298 GLY A N 1
ATOM 2367 C CA . GLY A 1 298 ? -37.412 5.222 46.040 1.00 57.78 298 GLY A CA 1
ATOM 2368 C C . GLY A 1 298 ? -37.019 6.080 44.833 1.00 57.78 298 GLY A C 1
ATOM 2369 O O . GLY A 1 298 ? -37.663 6.064 43.783 1.00 57.78 298 GLY A O 1
ATOM 2370 N N . SER A 1 299 ? -35.971 6.890 44.999 1.00 54.75 299 SER A N 1
ATOM 2371 C CA . SER A 1 299 ? -35.440 7.729 43.920 1.00 54.75 299 SER A CA 1
ATOM 2372 C C . SER A 1 299 ? -34.937 6.861 42.762 1.00 54.75 299 SER A C 1
ATOM 2374 O O . SER A 1 299 ? -34.316 5.827 43.019 1.00 54.75 299 SER A O 1
ATOM 2376 N N . PRO A 1 300 ? -35.145 7.268 41.494 1.00 54.00 300 PRO A N 1
ATOM 2377 C CA . PRO A 1 300 ? -34.601 6.525 40.367 1.00 54.00 300 PRO A CA 1
ATOM 2378 C C . PRO A 1 300 ? -33.073 6.428 40.502 1.00 54.00 300 PRO A C 1
ATOM 2380 O O . PRO A 1 300 ? -32.447 7.411 40.918 1.00 54.00 300 PRO A O 1
ATOM 2383 N N . PRO A 1 301 ? -32.474 5.278 40.147 1.00 54.00 301 PRO A N 1
ATOM 2384 C CA . PRO A 1 301 ? -31.041 5.069 40.286 1.00 54.00 301 PRO A CA 1
ATOM 2385 C C . PRO A 1 301 ? -30.269 6.143 39.517 1.00 54.00 301 PRO A C 1
ATOM 2387 O O . PRO A 1 301 ? -30.596 6.500 38.379 1.00 54.00 301 PRO A O 1
ATOM 2390 N N . SER A 1 302 ? -29.254 6.696 40.170 1.00 51.41 302 SER A N 1
ATOM 2391 C CA . SER A 1 302 ? -28.318 7.631 39.569 1.00 51.41 302 SER A CA 1
ATOM 2392 C C . SER A 1 302 ? -27.198 6.868 38.857 1.00 51.41 302 SER A C 1
ATOM 2394 O O . SER A 1 302 ? -26.915 5.713 39.165 1.00 51.41 302 SER A O 1
ATOM 2396 N N . LEU A 1 303 ? -26.513 7.519 37.915 1.00 49.75 303 LEU A N 1
ATOM 2397 C CA . LEU A 1 303 ? -25.340 6.936 37.244 1.00 49.75 303 LEU A CA 1
ATOM 2398 C C . LEU A 1 303 ? -24.223 6.541 38.234 1.00 49.75 303 LEU A C 1
ATOM 2400 O O . LEU A 1 303 ? -23.440 5.647 37.934 1.00 49.75 303 LEU A O 1
ATOM 2404 N N . ALA A 1 304 ? -24.183 7.141 39.430 1.00 49.25 304 ALA A N 1
ATOM 2405 C CA . ALA A 1 304 ? -23.235 6.780 40.483 1.00 49.25 304 ALA A CA 1
ATOM 2406 C C . ALA A 1 304 ? -23.552 5.425 41.151 1.00 49.25 304 ALA A C 1
ATOM 2408 O O . ALA A 1 304 ? -22.650 4.785 41.690 1.00 49.25 304 ALA A O 1
ATOM 2409 N N . ASP A 1 305 ? -24.799 4.951 41.074 1.00 47.44 305 ASP A N 1
ATOM 2410 C CA . ASP A 1 305 ? -25.241 3.712 41.731 1.00 47.44 305 ASP A CA 1
ATOM 2411 C C . ASP A 1 305 ? -24.830 2.446 40.956 1.00 47.44 305 ASP A C 1
ATOM 2413 O O . ASP A 1 305 ? -24.847 1.341 41.496 1.00 47.44 305 ASP A O 1
ATOM 2417 N N . VAL A 1 306 ? -24.378 2.594 39.705 1.00 48.34 306 VAL A N 1
ATOM 2418 C CA . VAL A 1 306 ? -23.877 1.487 38.867 1.00 48.34 306 VAL A CA 1
ATOM 2419 C C . VAL A 1 306 ? -22.457 1.048 39.286 1.00 48.34 306 VAL A C 1
ATOM 2421 O O . VAL A 1 306 ? -22.009 -0.040 38.933 1.00 48.34 306 VAL A O 1
ATOM 2424 N N . GLY A 1 307 ? -21.756 1.843 40.106 1.00 40.91 307 GLY A N 1
ATOM 2425 C CA . GLY A 1 307 ? -20.389 1.567 40.567 1.00 40.91 307 GLY A CA 1
ATOM 2426 C C . GLY A 1 307 ? -20.250 0.623 41.771 1.00 40.91 307 GLY A C 1
ATOM 2427 O O . GLY A 1 307 ? -19.123 0.325 42.165 1.00 40.91 307 GLY A O 1
ATOM 2428 N N . VAL A 1 308 ? -21.346 0.140 42.373 1.00 41.16 308 VAL A N 1
ATOM 2429 C CA . VAL A 1 308 ? -21.297 -0.678 43.603 1.00 41.16 308 VAL A CA 1
ATOM 2430 C C . VAL A 1 308 ? -22.019 -2.011 43.413 1.00 41.16 308 VAL A C 1
ATOM 2432 O O . VAL A 1 308 ? -23.041 -2.298 44.024 1.00 41.16 308 VAL A O 1
ATOM 2435 N N . SER A 1 309 ? -21.479 -2.871 42.556 1.00 37.59 309 SER A N 1
ATOM 2436 C CA . SER A 1 309 ? -21.771 -4.311 42.626 1.00 37.59 309 SER A CA 1
ATOM 2437 C C . SER A 1 309 ? -20.581 -5.159 42.183 1.00 37.59 309 SER A C 1
ATOM 2439 O O . SER A 1 309 ? -20.714 -6.152 41.480 1.00 37.59 309 SER A O 1
ATOM 2441 N N . THR A 1 310 ? -19.394 -4.815 42.683 1.00 38.62 310 THR A N 1
ATOM 2442 C CA . THR A 1 310 ? -18.304 -5.786 42.815 1.00 38.62 310 THR A CA 1
ATOM 2443 C C . THR A 1 310 ? -17.627 -5.641 44.171 1.00 38.62 310 THR A C 1
ATOM 2445 O O . THR A 1 310 ? -17.066 -4.594 44.484 1.00 38.62 310 THR A O 1
ATOM 2448 N N . SER A 1 311 ? -17.624 -6.755 44.910 1.00 32.84 311 SER A N 1
ATOM 2449 C CA . SER A 1 311 ? -16.826 -7.075 46.104 1.00 32.84 311 SER A CA 1
ATOM 2450 C C . SER A 1 311 ? -17.496 -6.903 47.476 1.00 32.84 311 SER A C 1
ATOM 2452 O O . SER A 1 311 ? -17.974 -5.835 47.839 1.00 32.84 311 SER A O 1
ATOM 2454 N N . GLY A 1 312 ? -17.461 -7.984 48.267 1.00 30.22 312 GLY A N 1
ATOM 2455 C CA . GLY A 1 312 ? -17.569 -7.912 49.726 1.00 30.22 312 GLY A CA 1
ATOM 2456 C C . GLY A 1 312 ? -18.350 -9.050 50.372 1.00 30.22 312 GLY A C 1
ATOM 2457 O O . GLY A 1 312 ? -19.507 -8.882 50.734 1.00 30.22 312 GLY A O 1
ATOM 2458 N N . GLY A 1 313 ? -17.703 -10.205 50.540 1.00 31.41 313 GLY A N 1
ATOM 2459 C CA . GLY A 1 313 ? -18.233 -11.328 51.309 1.00 31.41 313 GLY A CA 1
ATOM 2460 C C . GLY A 1 313 ? -18.361 -11.033 52.807 1.00 31.41 313 GLY A C 1
ATOM 2461 O O . GLY A 1 313 ? -17.710 -10.147 53.355 1.00 31.41 313 GLY A O 1
ATOM 2462 N N . GLY A 1 314 ? -19.189 -11.830 53.478 1.00 29.50 314 GLY A N 1
ATOM 2463 C CA . GLY A 1 314 ? -19.453 -11.712 54.909 1.00 29.50 314 GLY A CA 1
ATOM 2464 C C . GLY A 1 314 ? -19.908 -13.036 55.504 1.00 29.50 314 GLY A C 1
ATOM 2465 O O . GLY A 1 314 ? -21.042 -13.165 55.954 1.00 29.50 314 GLY A O 1
ATOM 2466 N N . ASN A 1 315 ? -19.014 -14.024 55.474 1.00 32.88 315 ASN A N 1
ATOM 2467 C CA . ASN A 1 315 ? -19.144 -15.300 56.170 1.00 32.88 315 ASN A CA 1
ATOM 2468 C C . ASN A 1 315 ? -19.288 -15.019 57.681 1.00 32.88 315 ASN A C 1
ATOM 2470 O O . ASN A 1 315 ? -18.321 -14.615 58.332 1.00 32.88 315 ASN A O 1
ATOM 2474 N N . ARG A 1 316 ? -20.496 -15.161 58.244 1.00 33.47 316 ARG A N 1
ATOM 2475 C CA . ARG A 1 316 ? -20.727 -14.984 59.684 1.00 33.47 316 ARG A CA 1
ATOM 2476 C C . ARG A 1 316 ? -20.515 -16.297 60.424 1.00 33.47 316 ARG A C 1
ATOM 2478 O O . ARG A 1 316 ? -21.250 -17.263 60.269 1.00 33.47 316 ARG A O 1
ATOM 2485 N N . SER A 1 317 ? -19.470 -16.240 61.238 1.00 31.91 317 SER A N 1
ATOM 2486 C CA . SER A 1 317 ? -19.029 -17.171 62.264 1.00 31.91 317 SER A CA 1
ATOM 2487 C C . SER A 1 317 ? -20.162 -17.653 63.177 1.00 31.91 317 SER A C 1
ATOM 2489 O O . SER A 1 317 ? -20.862 -16.856 63.803 1.00 31.91 317 SER A O 1
ATOM 2491 N N . SER A 1 318 ? -20.279 -18.974 63.283 1.00 32.50 318 SER A N 1
ATOM 2492 C CA . SER A 1 318 ? -21.057 -19.685 64.292 1.00 32.50 318 SER A CA 1
ATOM 2493 C C . SER A 1 318 ? -20.223 -19.843 65.563 1.00 32.50 318 SER A C 1
ATOM 2495 O O . SER A 1 318 ? -19.171 -20.483 65.529 1.00 32.50 318 SER A O 1
ATOM 2497 N N . ARG A 1 319 ? -20.714 -19.362 66.713 1.00 29.77 319 ARG A N 1
ATOM 2498 C CA . ARG A 1 319 ? -20.353 -19.964 68.005 1.00 29.77 319 ARG A CA 1
ATOM 2499 C C . ARG A 1 319 ? -21.423 -19.790 69.088 1.00 29.77 319 ARG A C 1
ATOM 2501 O O . ARG A 1 319 ? -21.736 -18.682 69.494 1.00 29.77 319 ARG A O 1
ATOM 2508 N N . MET A 1 320 ? -21.829 -20.958 69.590 1.00 30.67 320 MET A N 1
ATOM 2509 C CA . MET A 1 320 ? -22.160 -21.308 70.977 1.00 30.67 320 MET A CA 1
ATOM 2510 C C . MET A 1 320 ? -23.445 -20.770 71.614 1.00 30.67 320 MET A C 1
ATOM 2512 O O . MET A 1 320 ? -23.481 -19.678 72.162 1.00 30.67 320 MET A O 1
ATOM 2516 N N . THR A 1 321 ? -24.410 -21.682 71.763 1.00 32.00 321 THR A N 1
ATOM 2517 C CA . THR A 1 321 ? -24.990 -21.982 73.081 1.00 32.00 321 THR A CA 1
ATOM 2518 C C . THR A 1 321 ? -25.053 -23.500 73.280 1.00 32.00 321 THR A C 1
ATOM 2520 O O . THR A 1 321 ? -25.616 -24.241 72.480 1.00 32.00 321 THR A O 1
ATOM 2523 N N . SER A 1 322 ? -24.388 -23.968 74.333 1.00 33.41 322 SER A N 1
ATOM 2524 C CA . SER A 1 322 ? -24.511 -25.304 74.912 1.00 33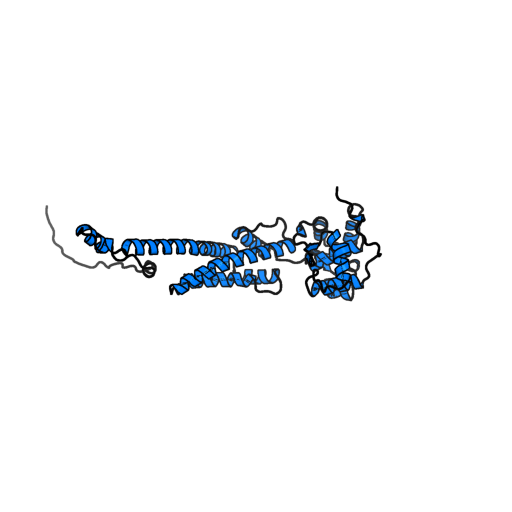.41 322 SER A CA 1
ATOM 2525 C C . SER A 1 322 ? -25.682 -25.328 75.895 1.00 33.41 322 SER A C 1
ATOM 2527 O O . SER A 1 322 ? -25.763 -24.448 76.750 1.00 33.41 322 SER A O 1
ATOM 2529 N N . GLY A 1 323 ? -26.527 -26.354 75.829 1.00 30.83 323 GLY A N 1
ATOM 2530 C CA . GLY A 1 323 ? -27.592 -26.603 76.800 1.00 30.83 323 GLY A CA 1
ATOM 2531 C C . GLY A 1 323 ? -28.128 -28.025 76.663 1.00 30.83 323 GLY A C 1
ATOM 2532 O O . GLY A 1 323 ? -29.034 -28.276 75.880 1.00 30.83 323 GLY A O 1
ATOM 2533 N N . LEU A 1 324 ? -27.507 -28.952 77.395 1.00 35.84 324 LEU A N 1
ATOM 2534 C CA . LEU A 1 324 ? -28.014 -30.295 77.687 1.00 35.84 324 LEU A CA 1
ATOM 2535 C C . LEU A 1 324 ? -29.397 -30.223 78.353 1.00 35.84 324 LEU A C 1
ATOM 2537 O O . LEU A 1 324 ? -29.603 -29.335 79.174 1.00 35.84 324 LEU A O 1
ATOM 2541 N N . ILE A 1 325 ? -30.270 -31.193 78.042 1.00 35.59 325 ILE A N 1
ATOM 2542 C CA . ILE A 1 325 ? -31.162 -31.976 78.934 1.00 35.59 325 ILE A CA 1
ATOM 2543 C C . ILE A 1 325 ? -32.199 -32.698 78.036 1.00 35.59 325 ILE A C 1
ATOM 2545 O O . ILE A 1 325 ? -33.028 -32.059 77.395 1.00 35.59 325 ILE A O 1
ATOM 2549 N N . GLY A 1 326 ? -32.132 -34.036 77.958 1.00 32.34 326 GLY A N 1
ATOM 2550 C CA . GLY A 1 326 ? -33.272 -34.887 77.554 1.00 32.34 326 GLY A CA 1
ATOM 2551 C C . GLY A 1 326 ? -34.179 -35.178 78.765 1.00 32.34 326 GLY A C 1
ATOM 2552 O O . GLY A 1 326 ? -34.005 -34.524 79.789 1.00 32.34 326 GLY A O 1
ATOM 2553 N N . PRO A 1 327 ? -35.056 -36.200 78.773 1.00 39.81 327 PRO A N 1
ATOM 2554 C CA . PRO A 1 327 ? -35.532 -37.075 77.695 1.00 39.81 327 PRO A CA 1
ATOM 2555 C C . PRO A 1 327 ? -37.079 -37.098 77.605 1.00 39.81 327 PRO A C 1
ATOM 2557 O O . PRO A 1 327 ? -37.761 -36.660 78.527 1.00 39.81 327 PRO A O 1
ATOM 2560 N N . LEU A 1 328 ? -37.656 -37.705 76.563 1.00 35.25 328 LEU A N 1
ATOM 2561 C CA . LEU A 1 328 ? -39.035 -38.217 76.601 1.00 35.25 328 LEU A CA 1
ATOM 2562 C C . LEU A 1 328 ? -39.140 -39.508 75.769 1.00 35.25 328 LEU A C 1
ATOM 2564 O O . LEU A 1 328 ? -38.973 -39.454 74.558 1.00 35.25 328 LEU A O 1
ATOM 2568 N N . LYS A 1 329 ? -39.400 -40.600 76.506 1.00 34.94 329 LYS A N 1
ATOM 2569 C CA . LYS A 1 329 ? -39.999 -41.912 76.175 1.00 34.94 329 LYS A CA 1
ATOM 2570 C C . LYS A 1 329 ? -39.621 -42.619 74.874 1.00 34.94 329 LYS A C 1
ATOM 2572 O O . LYS A 1 329 ? -40.044 -42.166 73.794 1.00 34.94 329 LYS A O 1
#

Sequence (329 aa):
TYPMFERFAPVHGPLPREAYRQFMQFAGEGNLGSAEAPDFVKLICEAYLLPMGLMQRRGSEYLVSSRLDQHELVQLLTPLLDHHPSPRRVYEHLAAPVYGLVPDQIHLLLLTLLIQGEIDILKAGKSFRESYDALPNPLQYDQIVPGSGLNVNQLRDLQVLCEGFDIKVPSQWSISAQKRAIGQLKNASRRQRDVLNAFHSKLQGLGETSALSREVESCIQRWLALEKGEHELQGFQQFLFEIGSAAGFVAKASELAVLPAQFDSLLRETQRYRHLFGFPCVAHCHDTQVTEDLKKIGSPPSLADVGVSTSGGGNRSSRMTSGLIGPLK

Foldseek 3Di:
DDDALVPLPDPPDDDDLVLLVLLLVVLVVDALFDPPRDPSSVCCVPRACVSQVQWDDDDSTIDGPLPLVPRPLSVVCVVVQVVFDQLVVQCVVCCPPVRNDDPRNSLVVLSSCVSLQQKFQAAVRDTCSVCCVPVVDSNVTGGMHGGDADDPVLLVLLVLLCVLLVHDQDPDDGNSSVLVSLVVSLVSLVVLLVLLVVLLVVCVVVVHPDPLSVLSVLLNVLSCLCVDDPDNRVSSVSSCVSCVGSNVSSVSSVVSSCVSVVVVVVVVVLVVVCVVLVDCCLVPVPDPVSVVVSVVVPDDDDPVNVPPDDDDDDPDDDDDDDDDDDDDD

Secondary structure (DSSP, 8-state):
-PPPGGG-S-TT-SPPHHHHHHHHHHHHHS-TT-TT--HHHHHHIIIIITTTTSEEEETTEEEE-TTGGG-HHHHHHHHHHTT---HHHHHHHHTSTTT---HHHHHHHHHHHHHHTSEEEEETTEEHHHHTTT---GGGSSEEEE---S-HHHHHHHHHHHHHTTPPPPSS--HHHHHHHHHHHHHHHHHHHHHHHHHHHHHHHTT---HHHHHHHHHHHHHHGGG-SSSHHHHHHHHHHHHS-HHHHHHHHHHHHHHHHHHHHHHHHHHHHHHHHHSHHHHT-S-HHHHHHHHHH-SPPPGGGGG--S-------------------

pLDDT: mean 79.05, std 18.27, range [29.5, 96.69]